Protein AF-A0A414B5A6-F1 (afdb_monomer)

Radius of gyration: 24.15 Å; Cα contacts (8 Å, |Δi|>4): 447; chains: 1; bounding box: 62×68×72 Å

Foldseek 3Di:
DDDDDDDDDDDDDDDDDDDDDDDDDDDDDDDDDDDDDDDDDDDDPPVVVVVLVVLVCVLVVQLCVLQVPWDWDQDPQQEIETENAVRDDPPDPCRLVSLLLSVLLSQLPRQCVVRGQWYWRWYDDQFKIWIKIWHPDPHSLDIAIDIDMDGPHPVSSVSNVVSCVLQPDCRHPPRPDDDLFDSSQVSLDSNQDDPPWDWDQDPQEIETEAQDPDPDLQVVLQVVLRSVVSSVVSVVRQVVPDLPSGSHQKYWYWYDHHPDPHTQWIWMWGQDPVRDIDTDDTDGDDPSSVNNNVVRHD

Organism: NCBI:txid39488

Solvent-accessible surface area (backbone atoms only — not comparable to full-atom values): 17481 Å² total; per-residue (Å²): 141,83,85,84,80,84,78,87,76,89,82,85,80,86,79,85,79,89,75,91,77,91,82,81,88,85,86,83,87,85,87,89,83,91,84,85,84,82,90,84,80,89,86,70,66,66,63,53,53,49,49,49,55,49,53,52,51,48,38,57,49,53,45,37,71,77,39,74,54,48,46,76,47,76,44,99,78,46,25,38,37,38,36,41,35,78,68,52,58,92,84,47,93,54,37,67,58,52,54,56,36,51,51,35,27,46,61,60,69,38,73,51,56,83,79,22,69,26,41,35,45,31,38,68,57,92,43,32,38,46,34,42,40,38,32,78,54,79,49,73,88,41,47,38,70,49,79,48,60,57,51,80,33,64,65,59,36,49,52,50,53,53,51,40,43,62,71,48,53,59,53,27,91,88,51,73,69,98,59,95,65,40,49,54,47,54,40,48,45,41,46,29,42,69,82,85,54,54,67,48,79,54,96,41,26,37,39,36,44,44,60,57,87,54,98,45,54,30,64,40,17,32,54,53,19,48,36,51,51,42,37,57,58,62,43,47,70,50,56,76,77,38,87,74,57,50,62,53,53,28,39,36,42,37,33,28,52,42,95,48,89,53,61,41,34,37,42,23,44,30,56,44,96,89,67,50,75,44,78,77,41,81,47,75,69,36,73,51,24,44,56,21,22,58,72,53,51,128

Nearest PDB structures (foldseek):
  5h6o-assembly1_A  TM=4.312E-01  e=4.885E-01  Vibrio cholerae
  3ecr-assembly2_B  TM=3.888E-01  e=7.797E-01  Homo sapiens
  4jci-assembly1_A  TM=3.738E-01  e=8.267E-01  Chromohalobacter israelensis DSM 3043
  3ecr-assembly1_A  TM=3.998E-01  e=1.245E+00  Homo sapiens

Secondary structure (DSSP, 8-state):
-----------------------------------------SSSHHHHHHHHHHHHHHHHHHHHHH-TT-EEEE-TTSEEEEE-GGG--TTSTTHHHHHHHHHHHHHHH--GGGT-SEEEEE---SS---EEEEEEEEETTEEEEEEE---S-HHHHHHHHHHHHHHTGGGSTT-----SS-HHHHHHHHHHS-TTS-EEEETTEEEEEEEE--SSHHHHHHHHHHHHHHHHHHHHHHHHH-TTSSS-SEEEEEEEETTSS-EEEEEEEEE-TTS-EEEEEEEE--HHHHHHHHHH--

Structure (mmCIF, N/CA/C/O backbone):
data_AF-A0A414B5A6-F1
#
_entry.id   AF-A0A414B5A6-F1
#
loop_
_atom_site.group_PDB
_atom_site.id
_atom_site.type_symbol
_atom_site.label_atom_id
_atom_site.label_alt_id
_atom_site.label_comp_id
_atom_site.label_asym_id
_atom_site.label_entity_id
_atom_site.label_seq_id
_atom_site.pdbx_PDB_ins_code
_atom_site.Cartn_x
_atom_site.Cartn_y
_atom_site.Cartn_z
_atom_site.occupancy
_atom_site.B_iso_or_equiv
_atom_site.auth_seq_id
_atom_site.auth_comp_id
_atom_site.auth_asym_id
_atom_site.auth_atom_id
_atom_site.pdbx_PDB_model_num
ATOM 1 N N . MET A 1 1 ? 38.367 -15.410 2.782 1.00 32.69 1 MET A N 1
ATOM 2 C CA . MET A 1 1 ? 38.657 -14.792 1.469 1.00 32.69 1 MET A CA 1
ATOM 3 C C . MET A 1 1 ? 37.582 -15.234 0.486 1.00 32.69 1 MET A C 1
ATOM 5 O O . MET A 1 1 ? 37.681 -16.323 -0.064 1.00 32.69 1 MET A O 1
ATOM 9 N N . LYS A 1 2 ? 36.510 -14.450 0.339 1.00 30.52 2 LYS A N 1
ATOM 10 C CA . LYS A 1 2 ? 35.467 -14.680 -0.671 1.00 30.52 2 LYS A CA 1
ATOM 11 C C . LYS A 1 2 ? 35.693 -13.659 -1.786 1.00 30.52 2 LYS A C 1
ATOM 13 O O . LYS A 1 2 ? 35.821 -12.475 -1.502 1.00 30.52 2 LYS A O 1
ATOM 18 N N . LYS A 1 3 ? 35.873 -14.152 -3.012 1.00 26.45 3 LYS A N 1
ATOM 19 C CA . LYS A 1 3 ? 36.150 -13.351 -4.208 1.00 26.45 3 LYS A CA 1
ATOM 20 C C . LYS A 1 3 ? 34.847 -12.705 -4.679 1.00 26.45 3 LYS A C 1
ATOM 22 O O . LYS A 1 3 ? 33.931 -13.422 -5.066 1.00 26.45 3 LYS A O 1
ATOM 27 N N . THR A 1 4 ? 34.788 -11.381 -4.646 1.00 30.31 4 THR A N 1
ATOM 28 C CA . THR A 1 4 ? 33.757 -10.587 -5.318 1.00 30.31 4 THR A CA 1
ATOM 29 C C . THR A 1 4 ? 34.039 -10.639 -6.817 1.00 30.31 4 THR A C 1
ATOM 31 O O . THR A 1 4 ? 35.083 -10.166 -7.265 1.00 30.31 4 THR A O 1
ATOM 34 N N . LEU A 1 5 ? 33.157 -11.274 -7.586 1.00 24.44 5 LEU A N 1
ATOM 35 C CA . LEU A 1 5 ? 33.194 -11.225 -9.044 1.00 24.44 5 LEU A CA 1
ATOM 36 C C . LEU A 1 5 ? 32.297 -10.056 -9.468 1.00 24.44 5 LEU A C 1
ATOM 38 O O . LEU A 1 5 ? 31.078 -10.179 -9.471 1.00 24.44 5 LEU A O 1
ATOM 42 N N . LEU A 1 6 ? 32.912 -8.908 -9.750 1.00 26.42 6 LEU A N 1
ATOM 43 C CA . LEU A 1 6 ? 32.248 -7.771 -10.383 1.00 26.42 6 LEU A CA 1
ATOM 44 C C . LEU A 1 6 ? 31.942 -8.172 -11.836 1.00 26.42 6 LEU A C 1
ATOM 46 O O . LEU A 1 6 ? 32.865 -8.296 -12.642 1.00 26.42 6 LEU A O 1
ATOM 50 N N . LEU A 1 7 ? 30.672 -8.405 -12.170 1.00 23.53 7 LEU A N 1
ATOM 51 C CA . LEU A 1 7 ? 30.229 -8.463 -13.562 1.00 23.53 7 LEU A CA 1
ATOM 52 C C . LEU A 1 7 ? 29.676 -7.083 -13.934 1.00 23.53 7 LEU A C 1
ATOM 54 O O . LEU A 1 7 ? 28.520 -6.769 -13.677 1.00 23.53 7 LEU A O 1
ATOM 58 N N . CYS A 1 8 ? 30.527 -6.243 -14.521 1.00 24.48 8 CYS A N 1
ATOM 59 C CA . CYS A 1 8 ? 30.083 -5.066 -15.259 1.00 24.48 8 CYS A CA 1
ATOM 60 C C . CYS A 1 8 ? 29.461 -5.545 -16.575 1.00 24.48 8 CYS A C 1
ATOM 62 O O . CYS A 1 8 ? 30.186 -6.014 -17.452 1.00 24.48 8 CYS A O 1
ATOM 64 N N . ILE A 1 9 ? 28.140 -5.436 -16.721 1.00 27.78 9 ILE A N 1
ATOM 65 C CA . ILE A 1 9 ? 27.471 -5.621 -18.011 1.00 27.78 9 ILE A CA 1
ATOM 66 C C . ILE A 1 9 ? 26.939 -4.256 -18.467 1.00 27.78 9 ILE A C 1
ATOM 68 O O . ILE A 1 9 ? 26.094 -3.690 -17.777 1.00 27.78 9 ILE A O 1
ATOM 72 N N . PRO A 1 10 ? 27.408 -3.704 -19.599 1.00 26.59 10 PRO A N 1
ATOM 73 C CA . PRO A 1 10 ? 26.819 -2.513 -20.186 1.00 26.59 10 PRO A CA 1
ATOM 74 C C . PRO A 1 10 ? 25.632 -2.945 -21.056 1.00 26.59 10 PRO A C 1
ATOM 76 O O .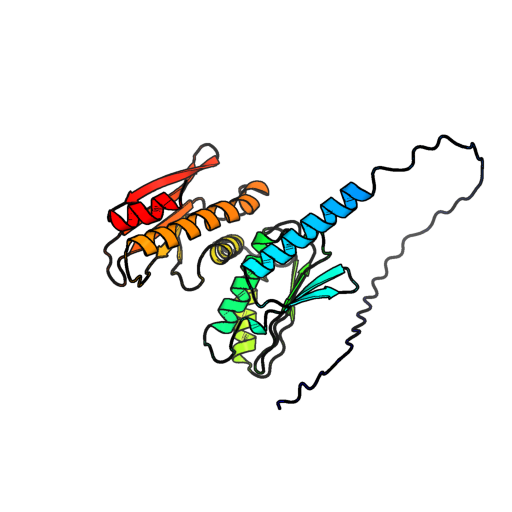 PRO A 1 10 ? 25.826 -3.603 -22.077 1.00 26.59 10 PRO A O 1
ATOM 79 N N . PHE A 1 11 ? 24.404 -2.591 -20.679 1.00 30.38 11 PHE A N 1
ATOM 80 C CA . PHE A 1 11 ? 23.244 -2.765 -21.556 1.00 30.38 11 PHE A CA 1
ATOM 81 C C . PHE A 1 11 ? 22.783 -1.415 -22.097 1.00 30.38 11 PHE A C 1
ATOM 83 O O . PHE A 1 11 ? 21.936 -0.740 -21.525 1.00 30.38 11 PHE A O 1
ATOM 90 N N . ALA A 1 12 ? 23.338 -1.056 -23.254 1.00 27.27 12 ALA A N 1
ATOM 91 C CA . ALA A 1 12 ? 22.702 -0.135 -24.179 1.00 27.27 12 ALA A CA 1
ATOM 92 C C . ALA A 1 12 ? 21.623 -0.913 -24.948 1.00 27.27 12 ALA A C 1
ATOM 94 O O . ALA A 1 12 ? 21.936 -1.693 -25.848 1.00 27.27 12 ALA A O 1
ATOM 95 N N . ILE A 1 13 ? 20.353 -0.722 -24.592 1.00 27.09 13 ILE A N 1
ATOM 96 C CA . ILE A 1 13 ? 19.223 -1.171 -25.410 1.00 27.09 13 ILE A CA 1
ATOM 97 C C . ILE A 1 13 ? 18.660 0.066 -26.112 1.00 27.09 13 ILE A C 1
ATOM 99 O O . ILE A 1 13 ? 17.866 0.819 -25.560 1.00 27.09 13 ILE A O 1
ATOM 103 N N . CYS A 1 14 ? 19.113 0.286 -27.349 1.00 24.47 14 CYS A N 1
ATOM 104 C CA . CYS A 1 14 ? 18.468 1.197 -28.289 1.00 24.47 14 CYS A CA 1
ATOM 105 C C . CYS A 1 14 ? 17.108 0.616 -28.694 1.00 24.47 14 CYS A C 1
ATOM 107 O O . CYS A 1 14 ? 17.057 -0.386 -29.407 1.00 24.47 14 CYS A O 1
ATOM 109 N N . LEU A 1 15 ? 16.014 1.269 -28.306 1.00 28.30 15 LEU A N 1
ATOM 110 C CA . LEU A 1 15 ? 14.716 1.097 -28.955 1.00 28.30 15 LEU A CA 1
ATOM 111 C C . LEU A 1 15 ? 14.416 2.358 -29.760 1.00 28.30 15 LEU A C 1
ATOM 113 O O . LEU A 1 15 ? 13.935 3.360 -29.241 1.00 28.30 15 LEU A O 1
ATOM 117 N N . ALA A 1 16 ? 14.737 2.301 -31.051 1.00 26.16 16 ALA A N 1
ATOM 118 C CA . ALA A 1 16 ? 14.231 3.248 -32.027 1.00 26.16 16 ALA A CA 1
ATOM 119 C C . ALA A 1 16 ? 12.776 2.880 -32.343 1.00 26.16 16 ALA A C 1
ATOM 121 O O . ALA A 1 16 ? 12.521 1.831 -32.934 1.00 26.16 16 ALA A O 1
ATOM 122 N N . PHE A 1 17 ? 11.833 3.752 -31.992 1.00 28.88 17 PHE A N 1
ATOM 123 C CA . PHE A 1 17 ? 10.511 3.747 -32.607 1.00 28.88 17 PHE A CA 1
ATOM 124 C C . PHE A 1 17 ? 10.438 4.869 -33.638 1.00 28.88 17 PHE A C 1
ATOM 126 O O . PHE A 1 17 ? 10.403 6.056 -33.325 1.00 28.88 17 PHE A O 1
ATOM 133 N N . THR A 1 18 ? 10.437 4.456 -34.901 1.00 29.44 18 THR A N 1
ATOM 134 C CA . THR A 1 18 ? 10.008 5.255 -36.043 1.00 29.44 18 THR A CA 1
ATOM 135 C C . THR A 1 18 ? 8.514 5.548 -35.919 1.00 29.44 18 THR A C 1
ATOM 137 O O . THR A 1 18 ? 7.699 4.630 -35.994 1.00 29.44 18 THR A O 1
ATOM 140 N N . GLY A 1 19 ? 8.159 6.822 -35.787 1.00 25.36 19 GLY A N 1
ATOM 141 C CA . GLY A 1 19 ? 6.808 7.332 -35.999 1.00 25.36 19 GLY A CA 1
ATOM 142 C C . GLY A 1 19 ? 6.868 8.507 -36.965 1.00 25.36 19 GLY A C 1
ATOM 143 O O . GLY A 1 19 ? 7.187 9.624 -36.571 1.00 25.36 19 GLY A O 1
ATOM 144 N N . CYS A 1 20 ? 6.616 8.248 -38.248 1.00 23.97 20 CYS A N 1
ATOM 145 C CA . CYS A 1 20 ? 6.447 9.289 -39.254 1.00 23.97 20 CYS A CA 1
ATOM 146 C C . CYS A 1 20 ? 5.143 10.059 -39.013 1.00 23.97 20 CYS A C 1
ATOM 148 O O . CYS A 1 20 ? 4.074 9.460 -38.952 1.00 23.97 20 CYS A O 1
ATOM 150 N N . SER A 1 21 ? 5.226 11.387 -39.010 1.00 25.67 21 SER A N 1
ATOM 151 C CA . SER A 1 21 ? 4.118 12.273 -39.369 1.00 25.67 21 SER A CA 1
ATOM 152 C C . SER A 1 21 ? 4.697 13.507 -40.058 1.00 25.67 21 SER A C 1
ATOM 154 O O . SER A 1 21 ? 5.360 14.331 -39.433 1.00 25.67 21 SER A O 1
ATOM 156 N N . ASN A 1 22 ? 4.468 13.606 -41.368 1.00 28.12 22 ASN A N 1
ATOM 157 C CA . ASN A 1 22 ? 4.682 14.822 -42.146 1.00 28.12 22 ASN A CA 1
ATOM 158 C C . ASN A 1 22 ? 3.603 15.853 -41.789 1.00 28.12 22 ASN A C 1
ATOM 160 O O . ASN A 1 22 ? 2.424 15.523 -41.859 1.00 28.12 22 ASN A O 1
ATOM 164 N N . SER A 1 23 ? 3.995 17.107 -41.550 1.00 27.38 23 SER A N 1
ATOM 165 C CA . SER A 1 23 ? 3.285 18.273 -42.099 1.00 27.38 23 SER A CA 1
ATOM 166 C C . SER A 1 23 ? 4.173 19.525 -42.060 1.00 27.38 23 SER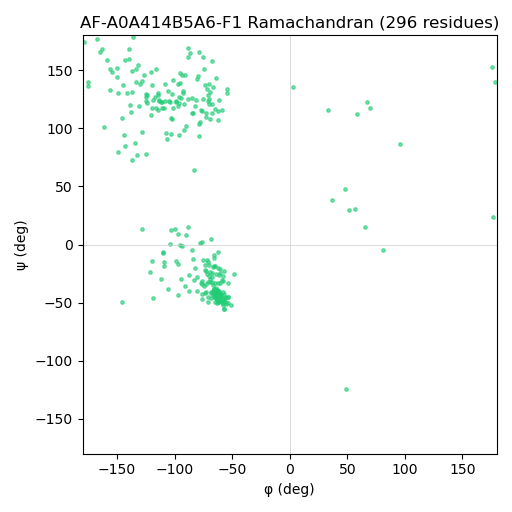 A C 1
ATOM 168 O O . SER A 1 23 ? 4.391 20.129 -41.019 1.00 27.38 23 SER A O 1
ATOM 170 N N . GLU A 1 24 ? 4.719 19.827 -43.236 1.00 27.47 24 GLU A N 1
ATOM 171 C CA . GLU A 1 24 ? 5.004 21.125 -43.872 1.00 27.47 24 GLU A CA 1
ATOM 172 C C . GLU A 1 24 ? 5.410 22.382 -43.062 1.00 27.47 24 GLU A C 1
ATOM 174 O O . GLU A 1 24 ? 4.639 23.006 -42.343 1.00 27.47 24 GLU A O 1
ATOM 179 N N . LYS A 1 25 ? 6.659 22.784 -43.352 1.00 26.05 25 LYS A N 1
ATOM 180 C CA . LYS A 1 25 ? 7.248 24.125 -43.559 1.00 26.05 25 LYS A CA 1
ATOM 181 C C . LYS A 1 25 ? 6.367 25.377 -43.375 1.00 26.05 25 LYS A C 1
ATOM 183 O O . LYS A 1 25 ? 5.394 25.569 -44.092 1.00 26.05 25 LYS A O 1
ATOM 188 N N . ASN A 1 26 ? 6.947 26.368 -42.688 1.00 26.05 26 ASN A N 1
ATOM 189 C CA . ASN A 1 26 ? 7.358 27.619 -43.344 1.00 26.05 26 ASN A CA 1
ATOM 190 C C . ASN A 1 26 ? 8.586 28.246 -42.657 1.00 26.05 26 ASN A C 1
ATOM 192 O O . ASN A 1 26 ? 8.642 28.371 -41.438 1.00 26.05 26 ASN A O 1
ATOM 196 N N . GLN A 1 27 ? 9.582 28.597 -43.474 1.00 28.88 27 GLN A N 1
ATOM 197 C CA . GLN A 1 27 ? 10.735 29.436 -43.137 1.00 28.88 27 GLN A CA 1
ATOM 198 C C . GLN A 1 27 ? 10.388 30.892 -43.454 1.00 28.88 27 GLN A C 1
ATOM 200 O O . GLN A 1 27 ? 9.800 31.130 -44.502 1.00 28.88 27 GLN A O 1
ATOM 205 N N . GLU A 1 28 ? 10.896 31.838 -42.662 1.00 26.70 28 GLU A N 1
ATOM 206 C CA . GLU A 1 28 ? 11.550 33.031 -43.215 1.00 26.70 28 GLU A CA 1
ATOM 207 C C . GLU A 1 28 ? 12.551 33.657 -42.218 1.00 26.70 28 GLU A C 1
ATOM 209 O O . GLU A 1 28 ? 12.293 33.806 -41.026 1.00 26.70 28 GLU A O 1
ATOM 214 N N . GLN A 1 29 ? 13.736 33.954 -42.758 1.00 24.70 29 GLN A N 1
ATOM 215 C CA . GLN A 1 29 ? 14.860 34.757 -42.243 1.00 24.70 29 GLN A CA 1
ATOM 216 C C . GLN A 1 29 ? 14.423 36.248 -42.153 1.00 24.70 29 GLN A C 1
ATOM 218 O O . GLN A 1 29 ? 13.526 36.646 -42.882 1.00 24.70 29 GLN A O 1
ATOM 223 N N . THR A 1 30 ? 14.977 37.196 -41.376 1.00 26.33 30 THR A N 1
ATOM 224 C CA . THR A 1 30 ? 16.376 37.679 -41.330 1.00 26.33 30 THR A CA 1
ATOM 225 C C . THR A 1 30 ? 16.532 38.834 -40.287 1.00 26.33 30 THR A C 1
ATOM 227 O O . THR A 1 30 ? 15.697 39.726 -40.243 1.00 26.33 30 THR A O 1
ATOM 230 N N . THR A 1 31 ? 17.651 38.830 -39.539 1.00 24.64 31 THR A N 1
ATOM 231 C CA . THR A 1 31 ? 18.616 39.934 -39.219 1.00 24.64 31 THR A CA 1
ATOM 232 C C . THR A 1 31 ? 18.317 41.162 -38.304 1.00 24.64 31 THR A C 1
ATOM 234 O O . THR A 1 31 ? 17.623 42.092 -38.688 1.00 24.64 31 THR A O 1
ATOM 237 N N . SER A 1 32 ? 19.107 41.221 -37.204 1.00 25.70 32 SER A N 1
ATOM 238 C CA . SER A 1 32 ? 19.877 42.338 -36.571 1.00 25.70 32 SER A CA 1
ATOM 239 C C . SER A 1 32 ? 19.197 43.547 -35.904 1.00 25.70 32 SER A C 1
ATOM 241 O O . SER A 1 32 ? 18.644 44.408 -36.580 1.00 25.70 32 SER A O 1
ATOM 243 N N . SER A 1 33 ? 19.502 43.771 -34.612 1.00 27.86 33 SER A N 1
ATOM 244 C CA . SER A 1 33 ? 20.507 44.769 -34.157 1.00 27.86 33 SER A CA 1
ATOM 245 C C . SER A 1 33 ? 20.725 44.730 -32.636 1.00 27.86 33 SER A C 1
ATOM 247 O O . SER A 1 33 ? 19.780 44.576 -31.869 1.00 27.86 33 SER A O 1
ATOM 249 N N . GLN A 1 34 ? 21.990 44.868 -32.223 1.00 31.45 34 GLN A N 1
ATOM 250 C CA . GLN A 1 34 ? 22.450 45.022 -30.838 1.00 31.45 34 GLN A CA 1
ATOM 251 C C . GLN A 1 34 ? 21.938 46.322 -30.199 1.00 31.45 34 GLN A C 1
ATOM 253 O O . GLN A 1 34 ? 22.000 47.369 -30.839 1.00 31.45 34 GLN A O 1
ATOM 258 N N . VAL A 1 35 ? 21.608 46.272 -28.904 1.00 26.11 35 VAL A N 1
ATOM 259 C CA . VAL A 1 35 ? 21.975 47.324 -27.939 1.00 26.11 35 VAL A CA 1
ATOM 260 C C . VAL A 1 35 ? 22.445 46.649 -26.651 1.00 26.11 35 VAL A C 1
ATOM 262 O O . VAL A 1 35 ? 21.832 45.707 -26.156 1.00 26.11 35 VAL A O 1
ATOM 265 N N . GLU A 1 36 ? 23.590 47.122 -26.183 1.00 27.45 36 GLU A N 1
ATOM 266 C CA . GLU A 1 36 ? 24.388 46.630 -25.071 1.00 27.45 36 GLU A CA 1
ATOM 267 C C . GLU A 1 36 ? 23.840 47.075 -23.701 1.00 27.45 36 GLU A C 1
ATOM 269 O O . GLU A 1 36 ? 23.345 48.189 -23.537 1.00 27.45 36 GLU A O 1
ATOM 274 N N . THR A 1 37 ? 24.001 46.156 -22.743 1.00 29.86 37 THR A N 1
ATOM 275 C CA . THR A 1 37 ? 24.235 46.319 -21.296 1.00 29.86 37 THR A CA 1
ATOM 276 C C . THR A 1 37 ? 23.246 47.091 -20.410 1.00 29.86 37 THR A C 1
ATOM 278 O O . THR A 1 37 ? 23.260 48.310 -20.263 1.00 29.86 37 THR A O 1
ATOM 281 N N . THR A 1 38 ? 22.592 46.325 -19.534 1.00 26.48 38 THR A N 1
ATOM 282 C CA . THR A 1 38 ? 22.785 46.536 -18.091 1.00 26.48 38 THR A CA 1
ATOM 283 C C . THR A 1 38 ? 22.889 45.175 -17.407 1.00 26.48 38 THR A C 1
ATOM 285 O O . THR A 1 38 ? 21.961 44.375 -17.428 1.00 26.48 38 THR A O 1
ATOM 288 N N . THR A 1 39 ? 24.071 44.894 -16.870 1.00 41.97 39 THR A N 1
ATOM 289 C CA . THR A 1 39 ? 24.398 43.728 -16.048 1.00 41.97 39 THR A CA 1
ATOM 290 C C . THR A 1 39 ? 23.521 43.682 -14.801 1.00 41.97 39 THR A C 1
ATOM 292 O O . THR A 1 39 ? 23.658 44.540 -13.932 1.00 41.97 39 THR A O 1
ATOM 295 N N . VAL A 1 40 ? 22.687 42.649 -14.698 1.00 30.81 40 VAL A N 1
ATOM 296 C CA . VAL A 1 40 ? 22.221 42.081 -13.427 1.00 30.81 40 VAL A CA 1
ATOM 297 C C . VAL A 1 40 ? 22.281 40.566 -13.596 1.00 30.81 40 VAL A C 1
ATOM 299 O O . VAL A 1 40 ? 21.273 39.904 -13.808 1.00 30.81 40 VAL A O 1
ATOM 302 N N . ASP A 1 41 ? 23.501 40.039 -13.596 1.00 37.59 41 ASP A N 1
ATOM 303 C CA . ASP A 1 41 ? 23.730 38.621 -13.356 1.00 37.59 41 ASP A CA 1
ATOM 304 C C . ASP A 1 41 ? 24.049 38.430 -11.879 1.00 37.59 41 ASP A C 1
ATOM 306 O O . ASP A 1 41 ? 24.750 39.246 -11.274 1.00 37.59 41 ASP A O 1
ATOM 310 N N . THR A 1 42 ? 23.636 37.267 -11.378 1.00 42.88 42 THR A N 1
ATOM 311 C CA . THR A 1 42 ? 23.942 36.663 -10.070 1.00 42.88 42 THR A CA 1
ATOM 312 C C . THR A 1 42 ? 22.898 36.917 -8.980 1.00 42.88 42 THR A C 1
ATOM 314 O O . THR A 1 42 ? 23.040 37.848 -8.201 1.00 42.88 42 THR A O 1
ATOM 317 N N . GLU A 1 43 ? 21.868 36.054 -8.930 1.00 34.00 43 GLU A N 1
ATOM 318 C CA . GLU A 1 43 ? 21.381 35.379 -7.694 1.00 34.00 43 GLU A CA 1
ATOM 319 C C . GLU A 1 43 ? 20.126 34.483 -7.889 1.00 34.00 43 GLU A C 1
ATOM 321 O O . GLU A 1 43 ? 19.403 34.209 -6.938 1.00 34.00 43 GLU A O 1
ATOM 326 N N . VAL A 1 44 ? 19.836 33.974 -9.098 1.00 37.59 44 VAL A N 1
ATOM 327 C CA . VAL A 1 44 ? 18.639 33.118 -9.319 1.00 37.59 44 VAL A CA 1
ATOM 328 C C . VAL A 1 44 ? 18.964 31.634 -9.578 1.00 37.59 44 VAL A C 1
ATOM 330 O O . VAL A 1 44 ? 18.094 30.786 -9.418 1.00 37.59 44 VAL A O 1
ATOM 333 N N . SER A 1 45 ? 20.212 31.265 -9.896 1.00 41.28 45 SER A N 1
ATOM 334 C CA . SER A 1 45 ? 20.545 29.864 -10.234 1.00 41.28 45 SER A CA 1
ATOM 335 C C . SER A 1 45 ? 20.804 28.942 -9.038 1.00 41.28 45 SER A C 1
ATOM 337 O O . SER A 1 45 ? 20.493 27.760 -9.122 1.00 41.28 45 SER A O 1
ATOM 339 N N . THR A 1 46 ? 21.325 29.441 -7.915 1.00 36.25 46 THR A N 1
ATOM 340 C CA . THR A 1 46 ? 21.695 28.585 -6.771 1.00 36.25 46 THR A CA 1
ATOM 341 C C . THR A 1 46 ? 20.500 28.106 -5.954 1.00 36.25 46 THR A C 1
ATOM 343 O O . THR A 1 46 ? 20.545 27.005 -5.417 1.00 36.25 46 THR A O 1
ATOM 346 N N . SER A 1 47 ? 19.428 28.897 -5.872 1.00 45.78 47 SER A N 1
ATOM 347 C CA . SER A 1 47 ? 18.216 28.554 -5.116 1.00 45.78 47 SER A CA 1
ATOM 348 C C . SER A 1 47 ? 17.340 27.524 -5.833 1.00 45.78 47 SER A C 1
ATOM 350 O O . SER A 1 47 ? 16.737 26.675 -5.181 1.00 45.78 47 SER A O 1
ATOM 352 N N . ALA A 1 48 ? 17.299 27.561 -7.168 1.00 44.91 48 ALA A N 1
ATOM 353 C CA . ALA A 1 48 ? 16.588 26.576 -7.978 1.00 44.91 48 ALA A CA 1
ATOM 354 C C . ALA A 1 48 ? 17.326 25.226 -8.021 1.00 44.91 48 ALA A C 1
ATOM 356 O O . ALA A 1 48 ? 16.693 24.188 -7.853 1.00 44.91 48 ALA A O 1
ATOM 357 N N . GLU A 1 49 ? 18.658 25.229 -8.163 1.00 47.25 49 GLU A N 1
ATOM 358 C CA . GLU A 1 49 ? 19.465 24.001 -8.080 1.00 47.25 49 GLU A CA 1
ATOM 359 C C . GLU A 1 49 ? 19.430 23.379 -6.680 1.00 47.25 49 GLU A C 1
ATOM 361 O O . GLU A 1 49 ? 19.338 22.158 -6.566 1.00 47.25 49 GLU A O 1
ATOM 366 N N . SER A 1 5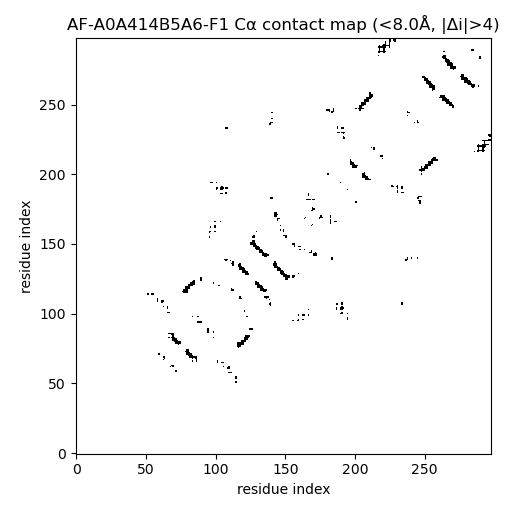0 ? 19.446 24.185 -5.609 1.00 52.19 50 SER A N 1
ATOM 367 C CA . SER A 1 50 ? 19.303 23.660 -4.246 1.00 52.19 50 SER A CA 1
ATOM 368 C C . SER A 1 50 ? 17.901 23.114 -3.979 1.00 52.19 50 SER A C 1
ATOM 370 O O . SER A 1 50 ? 17.776 22.047 -3.392 1.00 52.19 50 SER A O 1
ATOM 372 N N . ALA A 1 51 ? 16.850 23.800 -4.447 1.00 55.53 51 ALA A N 1
ATOM 373 C CA . ALA A 1 51 ? 15.472 23.339 -4.284 1.00 55.53 51 ALA A CA 1
ATOM 374 C C . ALA A 1 51 ? 15.212 22.040 -5.058 1.00 55.53 51 ALA A C 1
ATOM 376 O O . ALA A 1 51 ? 14.603 21.120 -4.519 1.00 55.53 51 ALA A O 1
ATOM 377 N N . GLN A 1 52 ? 15.732 21.929 -6.285 1.00 55.88 52 GLN A N 1
ATOM 378 C CA . GLN A 1 52 ? 15.660 20.693 -7.058 1.00 55.88 52 GLN A CA 1
ATOM 379 C C . GLN A 1 52 ? 16.450 19.572 -6.368 1.00 55.88 52 GLN A C 1
ATOM 381 O O . GLN A 1 52 ? 15.913 18.491 -6.165 1.00 55.88 52 GLN A O 1
ATOM 386 N N . ALA A 1 53 ? 17.675 19.836 -5.899 1.00 57.53 53 ALA A N 1
ATOM 387 C CA . ALA A 1 53 ? 18.474 18.859 -5.152 1.00 57.53 53 ALA A CA 1
ATOM 388 C C . ALA A 1 53 ? 17.823 18.399 -3.825 1.00 57.53 53 ALA A C 1
ATOM 390 O O . ALA A 1 53 ? 18.097 17.292 -3.352 1.00 57.53 53 ALA A O 1
ATOM 391 N N . ASP A 1 54 ? 16.965 19.222 -3.219 1.00 59.75 54 ASP A N 1
ATOM 392 C CA . ASP A 1 54 ? 16.202 18.871 -2.019 1.00 59.75 54 ASP A CA 1
ATOM 393 C C . ASP A 1 54 ? 14.960 18.020 -2.347 1.00 59.75 54 ASP A C 1
ATOM 395 O O . ASP A 1 54 ? 14.701 17.032 -1.653 1.00 59.75 54 ASP A O 1
ATOM 399 N N . VAL A 1 55 ? 14.244 18.322 -3.439 1.00 59.28 55 VAL A N 1
ATOM 400 C CA . VAL A 1 55 ? 13.162 17.467 -3.979 1.00 59.28 55 VAL A CA 1
ATOM 401 C C . VAL A 1 55 ? 13.711 16.092 -4.364 1.00 59.28 55 VAL A C 1
ATOM 403 O O . VAL A 1 55 ? 13.146 15.054 -4.019 1.00 59.28 55 VAL A O 1
ATOM 406 N N . ASP A 1 56 ? 14.879 16.081 -4.998 1.00 57.56 56 ASP A N 1
ATOM 407 C CA . ASP A 1 56 ? 15.622 14.897 -5.396 1.00 57.56 56 ASP A CA 1
ATOM 408 C C . ASP A 1 56 ? 15.914 13.949 -4.228 1.00 57.56 56 ASP A C 1
ATOM 410 O O . ASP A 1 56 ? 15.596 12.758 -4.299 1.00 57.56 56 ASP A O 1
ATOM 414 N N . LYS A 1 57 ? 16.480 14.486 -3.141 1.00 61.75 57 LYS A N 1
ATOM 415 C CA . LYS A 1 57 ? 16.722 13.725 -1.911 1.00 61.75 57 LYS A CA 1
ATOM 416 C C . LYS A 1 57 ? 15.422 13.275 -1.262 1.00 61.75 57 LYS A C 1
ATOM 418 O O . LYS A 1 57 ? 15.400 12.202 -0.671 1.00 61.75 57 LYS A O 1
ATOM 423 N N . SER A 1 58 ? 14.352 14.063 -1.367 1.00 77.44 58 SER A N 1
ATOM 424 C CA . SER A 1 58 ? 13.055 13.713 -0.790 1.00 77.44 58 SER A CA 1
ATOM 425 C C . SER A 1 58 ? 12.440 12.485 -1.467 1.00 77.44 58 SER A C 1
ATOM 427 O O . SER A 1 58 ? 12.018 11.568 -0.766 1.00 77.44 58 SER A O 1
ATOM 429 N N . ILE A 1 59 ? 12.459 12.397 -2.801 1.00 84.50 59 ILE A N 1
ATOM 430 C CA . ILE A 1 59 ? 11.890 11.250 -3.533 1.00 84.50 59 ILE A CA 1
ATOM 431 C C . ILE A 1 59 ? 12.662 9.960 -3.222 1.00 84.50 59 ILE A C 1
ATOM 433 O O . ILE A 1 59 ? 12.062 8.941 -2.876 1.00 84.50 59 ILE A O 1
ATOM 437 N N . GLU A 1 60 ? 13.992 9.997 -3.311 1.00 86.06 60 GLU A N 1
ATOM 438 C CA . GLU A 1 60 ? 14.848 8.832 -3.049 1.00 86.06 60 GLU A CA 1
ATOM 439 C C . GLU A 1 60 ? 14.787 8.395 -1.576 1.00 86.06 60 GLU A C 1
ATOM 441 O O . GLU A 1 60 ? 14.725 7.195 -1.287 1.00 86.06 60 GLU A O 1
ATOM 446 N N . ALA A 1 61 ? 14.721 9.348 -0.636 1.00 85.25 61 ALA A N 1
ATOM 447 C CA . ALA A 1 61 ? 14.529 9.058 0.783 1.00 85.25 61 ALA A CA 1
ATOM 448 C C . ALA A 1 61 ? 13.156 8.435 1.063 1.00 85.25 61 ALA A C 1
ATOM 450 O O . ALA A 1 61 ? 13.081 7.486 1.840 1.00 85.25 61 ALA A O 1
ATOM 451 N N . ASN A 1 62 ? 12.089 8.903 0.405 1.00 85.38 62 ASN A N 1
ATOM 452 C CA . ASN A 1 62 ? 10.751 8.323 0.545 1.00 85.38 62 ASN A CA 1
ATOM 453 C C . ASN A 1 62 ? 10.716 6.874 0.046 1.00 85.38 62 ASN A C 1
ATOM 455 O O . ASN A 1 62 ? 10.170 6.002 0.719 1.00 85.38 62 ASN A O 1
ATOM 459 N N . ILE A 1 63 ? 11.348 6.593 -1.099 1.00 89.31 63 ILE A N 1
ATOM 460 C CA . ILE A 1 63 ? 11.464 5.221 -1.615 1.00 89.31 63 ILE A CA 1
ATOM 461 C C . ILE A 1 63 ? 12.260 4.356 -0.635 1.00 89.31 63 ILE A C 1
ATOM 463 O O . ILE A 1 63 ? 11.810 3.275 -0.274 1.00 89.31 63 ILE A O 1
ATOM 467 N N . THR A 1 64 ? 13.393 4.846 -0.131 1.00 89.25 64 THR A N 1
ATOM 468 C CA . THR A 1 64 ? 14.229 4.094 0.820 1.00 89.25 64 THR A CA 1
ATOM 469 C C . THR A 1 64 ? 13.538 3.898 2.178 1.00 89.25 64 THR A C 1
ATOM 471 O O . THR A 1 64 ? 13.773 2.907 2.860 1.00 89.25 64 THR A O 1
ATOM 474 N N . ALA A 1 65 ? 12.634 4.794 2.583 1.00 85.81 65 ALA A N 1
ATOM 475 C CA . ALA A 1 65 ? 11.804 4.601 3.773 1.00 85.81 65 ALA A CA 1
ATOM 476 C C . ALA A 1 65 ? 10.772 3.473 3.589 1.00 85.81 65 ALA A C 1
ATOM 478 O O . ALA A 1 65 ? 10.440 2.774 4.546 1.00 85.81 65 ALA A O 1
ATOM 479 N N . ILE A 1 66 ? 10.281 3.279 2.361 1.00 86.62 66 ILE A N 1
ATOM 480 C CA . ILE A 1 66 ? 9.364 2.191 1.994 1.00 86.62 66 ILE A CA 1
ATOM 481 C C . ILE A 1 66 ? 10.124 0.866 1.869 1.00 86.62 66 ILE A C 1
ATOM 483 O O . ILE A 1 66 ? 9.683 -0.142 2.423 1.00 86.62 66 ILE A O 1
ATOM 487 N N . VAL A 1 67 ? 11.263 0.890 1.172 1.00 90.75 67 VAL A N 1
ATOM 488 C CA . VAL A 1 67 ? 12.105 -0.264 0.827 1.00 90.75 67 VAL A CA 1
ATOM 489 C C . VAL A 1 67 ? 13.584 0.054 1.098 1.00 90.75 67 VAL A C 1
ATOM 491 O O . VAL A 1 67 ? 14.303 0.505 0.205 1.00 90.75 67 VAL A O 1
ATOM 494 N N . PRO A 1 68 ? 14.072 -0.183 2.332 1.00 90.19 68 PRO A N 1
ATOM 495 C CA . PRO A 1 68 ? 15.414 0.233 2.762 1.00 90.19 68 PRO A CA 1
ATOM 496 C C . PRO A 1 68 ? 16.577 -0.364 1.973 1.00 90.19 68 PRO A C 1
ATOM 498 O O . PRO A 1 68 ? 17.654 0.226 1.943 1.00 90.19 68 PRO A O 1
ATOM 501 N N . ASN A 1 69 ? 16.370 -1.522 1.342 1.00 92.88 69 ASN A N 1
ATOM 502 C CA . ASN A 1 69 ? 17.395 -2.209 0.558 1.00 92.88 69 ASN A CA 1
ATOM 503 C C . ASN A 1 69 ? 17.291 -1.920 -0.947 1.00 92.88 69 ASN A C 1
ATOM 505 O O . ASN A 1 69 ? 17.956 -2.588 -1.737 1.00 92.88 69 ASN A O 1
ATOM 509 N N . ALA A 1 70 ? 16.447 -0.971 -1.364 1.00 93.81 70 ALA A N 1
ATOM 510 C CA . ALA A 1 70 ? 16.306 -0.649 -2.774 1.00 93.81 70 ALA A CA 1
ATOM 511 C C . ALA A 1 70 ? 17.586 -0.017 -3.337 1.00 93.81 70 ALA A C 1
ATOM 513 O O . ALA A 1 70 ? 18.167 0.896 -2.746 1.00 93.81 70 ALA A O 1
ATOM 514 N N . VAL A 1 71 ? 17.998 -0.470 -4.520 1.00 95.31 71 VAL A N 1
ATOM 515 C CA . VAL A 1 71 ? 19.099 0.140 -5.269 1.00 95.31 71 VAL A CA 1
ATOM 516 C C . VAL A 1 71 ? 18.514 1.106 -6.292 1.00 95.31 71 VAL A C 1
ATOM 518 O O . VAL A 1 71 ? 17.712 0.721 -7.144 1.00 95.31 71 VAL A O 1
ATOM 521 N N . LEU A 1 72 ? 18.915 2.374 -6.195 1.00 93.69 72 LEU A N 1
ATOM 522 C CA . LEU A 1 72 ? 18.407 3.468 -7.019 1.00 93.69 72 LEU A CA 1
ATOM 523 C C . LEU A 1 72 ? 19.446 3.871 -8.069 1.00 93.69 72 LEU A C 1
ATOM 525 O O . LEU A 1 72 ? 20.618 4.071 -7.744 1.00 93.69 72 LEU A O 1
ATOM 529 N N . ALA A 1 73 ? 19.023 4.011 -9.324 1.00 93.38 73 ALA A N 1
ATOM 530 C CA . ALA A 1 73 ? 19.881 4.476 -10.411 1.00 93.38 73 ALA A CA 1
ATOM 531 C C . ALA A 1 73 ? 19.095 5.331 -11.407 1.00 93.38 73 ALA A C 1
ATOM 533 O O . ALA A 1 73 ? 17.986 4.973 -11.790 1.00 93.38 73 ALA A O 1
ATOM 534 N N . VAL A 1 74 ? 19.671 6.443 -11.861 1.00 91.44 74 VAL A N 1
ATOM 535 C CA . VAL A 1 74 ? 19.064 7.284 -12.901 1.00 91.44 74 VAL A CA 1
ATOM 536 C C . VAL A 1 74 ? 19.627 6.880 -14.258 1.00 91.44 74 VAL A C 1
ATOM 538 O O . VAL A 1 74 ? 20.842 6.836 -14.441 1.00 91.44 74 VAL A O 1
ATOM 541 N N . ASN A 1 75 ? 18.738 6.572 -15.198 1.00 86.69 75 ASN A N 1
ATOM 542 C CA . ASN A 1 75 ? 19.088 6.176 -16.559 1.00 86.69 75 ASN A CA 1
ATOM 543 C C . ASN A 1 75 ? 19.254 7.396 -17.481 1.00 86.69 75 ASN A C 1
ATOM 545 O O . ASN A 1 75 ? 18.751 8.482 -17.193 1.00 86.69 75 ASN A O 1
ATOM 549 N N . ASP A 1 76 ? 19.874 7.194 -18.647 1.00 84.81 76 ASP A N 1
ATOM 550 C CA . ASP A 1 76 ? 20.166 8.248 -19.639 1.00 84.81 76 ASP A CA 1
ATOM 551 C C . ASP A 1 76 ? 18.926 9.021 -20.130 1.00 84.81 76 ASP A C 1
ATOM 553 O O . ASP A 1 76 ? 19.032 10.155 -20.591 1.00 84.81 76 ASP A O 1
ATOM 557 N N . ASN A 1 77 ? 17.735 8.428 -20.027 1.00 84.00 77 ASN A N 1
ATOM 558 C CA . ASN A 1 77 ? 16.458 9.063 -20.366 1.00 84.00 77 ASN A CA 1
ATOM 559 C C . ASN A 1 77 ? 15.827 9.841 -19.194 1.00 84.00 77 ASN A C 1
ATOM 561 O O . ASN A 1 77 ? 14.636 10.146 -19.241 1.00 84.00 77 ASN A O 1
ATOM 565 N N . ASN A 1 78 ? 16.595 10.125 -18.138 1.00 87.38 78 ASN A N 1
ATOM 566 C CA . ASN A 1 78 ? 16.125 10.743 -16.899 1.00 87.38 78 ASN A CA 1
ATOM 567 C C . ASN A 1 78 ? 14.988 9.953 -16.211 1.00 87.38 78 ASN A C 1
ATOM 569 O O . ASN A 1 78 ? 14.109 10.525 -15.566 1.00 87.38 78 ASN A O 1
ATOM 573 N N . SER A 1 79 ? 14.973 8.625 -16.370 1.00 89.75 79 SER A N 1
ATOM 574 C CA . SER A 1 79 ? 14.072 7.729 -15.639 1.00 89.75 79 SER A CA 1
ATOM 575 C C . SER A 1 79 ? 14.781 7.127 -14.431 1.00 89.75 79 SER A C 1
ATOM 577 O O . SER A 1 79 ? 15.933 6.702 -14.536 1.00 89.75 79 SER A O 1
ATOM 579 N N . LEU A 1 80 ? 14.081 7.047 -13.298 1.00 93.56 80 LEU A N 1
ATOM 580 C CA . LEU A 1 80 ? 14.578 6.370 -12.105 1.00 93.56 80 LEU A CA 1
ATOM 581 C C . LEU A 1 80 ? 14.353 4.859 -12.214 1.00 93.56 80 LEU A C 1
ATOM 583 O O . LEU A 1 80 ? 13.228 4.395 -12.371 1.00 93.56 80 LEU A O 1
ATOM 587 N N . SER A 1 81 ? 15.418 4.085 -12.075 1.00 94.88 81 SER A N 1
ATOM 588 C CA . SER A 1 81 ? 15.377 2.647 -11.842 1.00 94.88 81 SER A CA 1
ATOM 589 C C . SER A 1 81 ? 15.423 2.369 -10.344 1.00 94.88 81 SER A C 1
ATOM 591 O O . SER A 1 81 ? 16.303 2.874 -9.647 1.00 94.88 81 SER A O 1
ATOM 593 N N . VAL A 1 82 ? 14.502 1.536 -9.870 1.00 95.88 82 VAL A N 1
ATOM 594 C CA . VAL A 1 82 ? 14.433 1.025 -8.500 1.00 95.88 82 VAL A CA 1
ATOM 595 C C . VAL A 1 82 ? 14.513 -0.493 -8.564 1.00 95.88 82 VAL A C 1
ATOM 597 O O . VAL A 1 82 ? 13.608 -1.163 -9.070 1.00 95.88 82 VAL A O 1
ATOM 600 N N . ASP A 1 83 ? 15.616 -1.040 -8.076 1.00 96.56 83 ASP A N 1
ATOM 601 C CA . ASP A 1 83 ? 15.814 -2.479 -7.945 1.00 96.56 83 ASP A CA 1
ATOM 602 C C . ASP A 1 83 ? 15.492 -2.912 -6.511 1.00 96.56 83 ASP A C 1
ATOM 604 O O . ASP A 1 83 ? 16.100 -2.440 -5.551 1.00 96.56 83 ASP A O 1
ATOM 608 N N . LEU A 1 84 ? 14.504 -3.798 -6.381 1.00 96.19 84 LEU A N 1
ATOM 609 C CA . LEU A 1 84 ? 13.989 -4.342 -5.126 1.00 96.19 84 LEU A CA 1
ATOM 610 C C . LEU A 1 84 ? 14.491 -5.771 -4.859 1.00 96.19 84 LEU A C 1
ATOM 612 O O . LEU A 1 84 ? 13.959 -6.463 -3.994 1.00 96.19 84 LEU A O 1
ATOM 616 N N . THR A 1 85 ? 15.485 -6.253 -5.605 1.00 94.44 85 THR A N 1
ATOM 617 C CA . THR A 1 85 ? 15.990 -7.632 -5.502 1.00 94.44 85 THR A CA 1
ATOM 618 C C . THR A 1 85 ? 16.448 -7.981 -4.088 1.00 94.44 85 THR A C 1
ATOM 620 O O . THR A 1 85 ? 16.036 -9.005 -3.545 1.00 94.44 85 THR A O 1
ATOM 623 N N . ASP A 1 86 ? 17.212 -7.094 -3.450 1.00 93.00 86 ASP A N 1
ATOM 624 C CA . ASP A 1 86 ? 17.754 -7.308 -2.102 1.00 93.00 86 ASP A CA 1
ATOM 625 C C . ASP A 1 86 ? 16.707 -7.120 -0.981 1.00 93.00 86 ASP A C 1
ATOM 627 O O . ASP A 1 86 ? 17.019 -7.243 0.209 1.00 93.00 86 ASP A O 1
ATOM 631 N N . GLN A 1 87 ? 15.450 -6.838 -1.340 1.00 91.69 87 GLN A N 1
ATOM 632 C CA . GLN A 1 87 ? 14.344 -6.712 -0.393 1.00 91.69 87 GLN A CA 1
ATOM 633 C C . GLN A 1 87 ? 13.659 -8.055 -0.094 1.00 91.69 87 GLN A C 1
ATOM 635 O O . GLN A 1 87 ? 13.088 -8.205 0.989 1.00 91.69 87 GLN A O 1
ATOM 640 N N . TYR A 1 88 ? 13.698 -9.034 -1.011 1.00 91.44 88 TYR A N 1
ATOM 641 C CA . TYR A 1 88 ? 12.907 -10.265 -0.877 1.00 91.44 88 TYR A CA 1
ATOM 642 C C . TYR A 1 88 ? 13.697 -11.545 -1.151 1.00 91.44 88 TYR A C 1
ATOM 644 O O . TYR A 1 88 ? 14.435 -11.655 -2.128 1.00 91.44 88 TYR A O 1
ATOM 652 N N . ASP A 1 89 ? 13.433 -12.570 -0.341 1.00 87.75 89 ASP A N 1
ATOM 653 C CA . ASP A 1 89 ? 13.926 -13.929 -0.557 1.00 87.75 89 ASP A CA 1
ATOM 654 C C . ASP A 1 89 ? 12.940 -14.725 -1.437 1.00 87.75 89 ASP A C 1
ATOM 656 O O . ASP A 1 89 ? 11.762 -14.866 -1.113 1.00 87.75 89 ASP A O 1
ATOM 660 N N . GLU A 1 90 ? 13.414 -15.291 -2.553 1.00 85.75 90 GLU A N 1
ATOM 661 C CA . GLU A 1 90 ? 12.589 -16.090 -3.479 1.00 85.75 90 GLU A CA 1
ATOM 662 C C . GLU A 1 90 ? 12.065 -17.416 -2.881 1.00 85.75 90 GLU A C 1
ATOM 664 O O . GLU A 1 90 ? 11.275 -18.129 -3.524 1.00 85.75 90 GLU A O 1
ATOM 669 N N . SER A 1 91 ? 12.537 -17.794 -1.689 1.00 86.31 91 SER A N 1
ATOM 670 C CA . SER A 1 91 ? 12.031 -18.927 -0.912 1.00 86.31 91 SER A CA 1
ATOM 671 C C . SER A 1 91 ? 10.777 -18.590 -0.096 1.00 86.31 91 SER A C 1
ATOM 673 O O . SER A 1 91 ? 9.994 -19.499 0.202 1.00 86.31 91 SER A O 1
ATOM 675 N N . ASP A 1 92 ? 10.514 -17.308 0.174 1.00 87.12 92 ASP A N 1
ATOM 676 C CA . ASP A 1 92 ? 9.313 -16.867 0.877 1.00 87.12 92 ASP A CA 1
ATOM 677 C C . ASP A 1 92 ? 8.091 -16.929 -0.032 1.00 87.12 92 ASP A C 1
ATOM 679 O O . ASP A 1 92 ? 8.036 -16.302 -1.082 1.00 87.12 92 ASP A O 1
ATOM 683 N N . LYS A 1 93 ? 7.030 -17.623 0.388 1.00 81.94 93 LYS A N 1
ATOM 684 C CA . LYS A 1 93 ? 5.817 -17.791 -0.440 1.00 81.94 93 LYS A CA 1
ATOM 685 C C . LYS A 1 93 ? 5.117 -16.473 -0.811 1.00 81.94 93 LYS A C 1
ATOM 687 O O . LYS A 1 93 ? 4.351 -16.455 -1.769 1.00 81.94 93 LYS A O 1
ATOM 692 N N . GLY A 1 94 ? 5.355 -15.401 -0.054 1.00 85.81 94 GLY A N 1
ATOM 693 C CA . GLY A 1 94 ? 4.731 -14.089 -0.238 1.00 85.81 94 GLY A CA 1
ATOM 694 C C . GLY A 1 94 ? 5.524 -13.096 -1.093 1.00 85.81 94 GLY A C 1
ATOM 695 O O . GLY A 1 94 ? 5.031 -11.990 -1.298 1.00 85.81 94 GLY A O 1
ATOM 696 N N . TYR A 1 95 ? 6.715 -13.454 -1.595 1.00 89.75 95 TYR A N 1
ATOM 697 C CA . TYR A 1 95 ? 7.648 -12.485 -2.193 1.00 89.75 95 TYR A CA 1
ATOM 698 C C . TYR A 1 95 ? 7.048 -11.689 -3.365 1.00 89.75 95 TYR A C 1
ATOM 700 O O . TYR A 1 95 ? 7.203 -10.475 -3.420 1.00 89.75 95 TYR A O 1
ATOM 708 N N . ILE A 1 96 ? 6.303 -12.349 -4.265 1.00 91.56 96 ILE A N 1
ATOM 709 C CA . ILE A 1 96 ? 5.653 -11.686 -5.412 1.00 91.56 96 ILE A CA 1
ATOM 710 C C . ILE A 1 96 ? 4.615 -10.685 -4.929 1.00 91.56 96 ILE A C 1
ATOM 712 O O . ILE A 1 96 ? 4.559 -9.573 -5.437 1.00 91.56 96 ILE A O 1
ATOM 716 N N . GLY A 1 97 ? 3.789 -11.082 -3.958 1.00 89.38 97 GLY A N 1
ATOM 717 C CA . GLY A 1 97 ? 2.795 -10.188 -3.379 1.00 89.38 97 GLY A CA 1
ATOM 718 C C . GLY A 1 97 ? 3.481 -8.953 -2.814 1.00 89.38 97 GLY A C 1
ATOM 719 O O . GLY A 1 97 ? 3.191 -7.848 -3.253 1.00 89.38 97 GLY A O 1
ATOM 720 N N . ASN A 1 98 ? 4.448 -9.154 -1.918 1.00 89.38 98 ASN A N 1
ATOM 721 C CA . ASN A 1 98 ? 5.180 -8.074 -1.256 1.00 89.38 98 ASN A CA 1
ATOM 722 C C . ASN A 1 98 ? 5.857 -7.125 -2.255 1.00 89.38 98 ASN A C 1
ATOM 724 O O . ASN A 1 98 ? 5.664 -5.919 -2.144 1.00 89.38 98 ASN A O 1
ATOM 728 N N . PHE A 1 99 ? 6.532 -7.660 -3.279 1.00 93.44 99 PHE A N 1
ATOM 729 C CA . PHE A 1 99 ? 7.083 -6.864 -4.380 1.00 93.44 99 PHE A CA 1
ATOM 730 C C . PHE A 1 99 ? 6.025 -5.974 -5.041 1.00 93.44 99 PHE A C 1
ATOM 732 O O . PHE A 1 99 ? 6.225 -4.771 -5.196 1.00 93.44 99 PHE A O 1
ATOM 739 N N . MET A 1 100 ? 4.876 -6.546 -5.405 1.00 92.12 100 MET A N 1
ATOM 740 C CA . MET A 1 100 ? 3.807 -5.802 -6.075 1.00 92.12 100 MET A CA 1
ATOM 741 C C . MET A 1 100 ? 3.188 -4.733 -5.165 1.00 92.12 100 MET A C 1
ATOM 743 O O . MET A 1 100 ? 2.836 -3.655 -5.643 1.00 92.12 100 MET A O 1
ATOM 747 N N . TYR A 1 101 ? 3.095 -4.998 -3.861 1.00 89.06 101 TYR A N 1
ATOM 748 C CA . TYR A 1 101 ? 2.577 -4.039 -2.886 1.00 89.06 101 TYR A CA 1
ATOM 749 C C . TYR A 1 101 ? 3.542 -2.887 -2.616 1.00 89.06 101 TYR A C 1
ATOM 751 O O . TYR A 1 101 ? 3.111 -1.737 -2.581 1.00 89.06 101 TYR A O 1
ATOM 759 N N . ASP A 1 102 ? 4.843 -3.147 -2.507 1.00 91.25 102 ASP A N 1
ATOM 760 C CA . ASP A 1 102 ? 5.816 -2.062 -2.371 1.00 91.25 102 ASP A CA 1
ATOM 761 C C . ASP A 1 102 ? 5.901 -1.224 -3.654 1.00 91.25 102 ASP A C 1
ATOM 763 O O . ASP A 1 102 ? 6.027 -0.002 -3.576 1.00 91.25 102 ASP A O 1
ATOM 767 N N . CYS A 1 103 ? 5.693 -1.827 -4.832 1.00 91.94 103 CYS A N 1
ATOM 768 C CA . CYS A 1 103 ? 5.518 -1.062 -6.069 1.00 91.94 103 CYS A CA 1
ATOM 769 C C . CYS A 1 103 ? 4.308 -0.116 -5.995 1.00 91.94 103 CYS A C 1
ATOM 771 O O . CYS A 1 103 ? 4.407 1.050 -6.374 1.00 91.94 103 CYS A O 1
ATOM 773 N N . THR A 1 104 ? 3.172 -0.595 -5.479 1.00 87.50 104 THR A N 1
ATOM 774 C CA . THR A 1 104 ? 1.983 0.230 -5.226 1.00 87.50 104 THR A CA 1
ATOM 775 C C . THR A 1 104 ? 2.284 1.383 -4.272 1.00 87.50 104 THR A C 1
ATOM 777 O O . THR A 1 104 ? 1.919 2.518 -4.578 1.00 87.50 104 THR A O 1
ATOM 780 N N . ARG A 1 105 ? 2.978 1.116 -3.159 1.00 86.50 105 ARG A N 1
ATOM 781 C CA . ARG A 1 105 ? 3.375 2.138 -2.179 1.00 86.50 105 ARG A CA 1
ATOM 782 C C . ARG A 1 105 ? 4.223 3.223 -2.836 1.00 86.50 105 ARG A C 1
ATOM 784 O O . ARG A 1 105 ? 3.842 4.384 -2.775 1.00 86.50 105 ARG A O 1
ATOM 791 N N . ILE A 1 106 ? 5.287 2.845 -3.549 1.00 89.25 106 ILE A N 1
ATOM 792 C CA . ILE A 1 106 ? 6.170 3.789 -4.254 1.00 89.25 106 ILE A CA 1
ATOM 793 C C . ILE A 1 106 ? 5.377 4.653 -5.245 1.00 89.25 106 ILE A C 1
ATOM 795 O O . ILE A 1 106 ? 5.502 5.876 -5.248 1.00 89.25 106 ILE A O 1
ATOM 799 N N . ILE A 1 107 ? 4.516 4.047 -6.067 1.00 86.62 107 ILE A N 1
ATOM 800 C CA . ILE A 1 107 ? 3.724 4.795 -7.054 1.00 86.62 107 ILE A CA 1
ATOM 801 C C . ILE A 1 107 ? 2.753 5.763 -6.370 1.00 86.62 107 ILE A C 1
ATOM 803 O O . ILE A 1 107 ? 2.601 6.889 -6.833 1.00 86.62 107 ILE A O 1
ATOM 807 N N . ALA A 1 108 ? 2.117 5.349 -5.272 1.00 78.12 108 ALA A N 1
ATOM 808 C CA . ALA A 1 108 ? 1.140 6.169 -4.564 1.00 78.12 108 ALA A CA 1
ATOM 809 C C . ALA A 1 108 ? 1.767 7.379 -3.847 1.00 78.12 108 ALA A C 1
ATOM 811 O O . ALA A 1 108 ? 1.099 8.402 -3.702 1.00 78.12 108 ALA A O 1
ATOM 812 N N . THR A 1 109 ? 3.024 7.278 -3.399 1.00 70.94 109 THR A N 1
ATOM 813 C CA . THR A 1 109 ? 3.621 8.266 -2.483 1.00 70.94 109 THR A CA 1
ATOM 814 C C . THR A 1 109 ? 4.699 9.158 -3.093 1.00 70.94 109 THR A C 1
ATOM 816 O O . THR A 1 109 ? 5.043 10.177 -2.501 1.00 70.94 109 THR A O 1
ATOM 819 N N . SER A 1 110 ? 5.296 8.791 -4.231 1.00 64.00 110 SER A N 1
ATOM 820 C CA . SER A 1 110 ? 6.618 9.335 -4.580 1.00 64.00 110 SER A CA 1
ATOM 821 C C . SER A 1 110 ? 6.643 10.565 -5.495 1.00 64.00 110 SER A C 1
ATOM 823 O O . SER A 1 110 ? 7.746 11.024 -5.764 1.00 64.00 110 SER A O 1
ATOM 825 N N . ASN A 1 111 ? 5.503 11.109 -5.963 1.00 71.19 111 ASN A N 1
ATOM 826 C CA . ASN A 1 111 ? 5.408 12.326 -6.813 1.00 71.19 111 ASN A CA 1
ATOM 827 C C . ASN A 1 111 ? 6.551 12.480 -7.844 1.00 71.19 111 ASN A C 1
ATOM 829 O O . ASN A 1 111 ? 7.073 13.564 -8.096 1.00 71.19 111 ASN A O 1
ATOM 833 N N . PHE A 1 112 ? 6.975 11.362 -8.436 1.00 76.44 112 PHE A N 1
ATOM 834 C CA . PHE A 1 112 ? 8.291 11.262 -9.066 1.00 76.44 112 PHE A CA 1
ATOM 835 C C . PHE A 1 112 ? 8.387 12.021 -10.392 1.00 76.44 112 PHE A C 1
ATOM 837 O O . PHE A 1 112 ? 9.494 12.310 -10.837 1.00 76.44 112 PHE A O 1
ATOM 844 N N . SER A 1 113 ? 7.249 12.372 -11.000 1.00 75.56 113 SER A N 1
ATOM 845 C CA . SER A 1 113 ? 7.163 13.135 -12.250 1.00 75.56 113 SER A CA 1
ATOM 846 C C . SER A 1 113 ? 7.753 14.541 -12.163 1.00 75.56 113 SER A C 1
ATOM 848 O O . SER A 1 113 ? 8.071 15.123 -13.194 1.00 75.56 113 SER A O 1
ATOM 850 N N . GLU A 1 114 ? 7.899 15.100 -10.957 1.00 76.81 114 GLU A N 1
ATOM 851 C CA . GLU A 1 114 ? 8.544 16.406 -10.765 1.00 76.81 114 GLU A CA 1
ATOM 852 C C . GLU A 1 114 ? 10.044 16.371 -11.097 1.00 76.81 114 GLU A C 1
ATOM 854 O O . GLU A 1 114 ? 10.620 17.396 -11.452 1.00 76.81 114 GLU A O 1
ATOM 859 N N . LYS A 1 115 ? 10.670 15.191 -11.019 1.00 81.94 115 LYS A N 1
ATOM 860 C CA . LYS A 1 115 ? 12.107 14.997 -11.251 1.00 81.94 115 LYS A CA 1
ATOM 861 C C . LYS A 1 115 ? 12.400 14.069 -12.423 1.00 81.94 115 LYS A C 1
ATOM 863 O O . LYS A 1 115 ? 13.282 14.340 -13.239 1.00 81.94 115 LYS A O 1
ATOM 868 N N . TYR A 1 116 ? 11.697 12.947 -12.481 1.00 87.88 116 TYR A N 1
ATOM 869 C CA . TYR A 1 116 ? 11.983 11.852 -13.391 1.00 87.88 116 TYR A CA 1
ATOM 870 C C . TYR A 1 116 ? 10.928 11.765 -14.484 1.00 87.88 116 TYR A C 1
ATOM 872 O O . TYR A 1 116 ? 9.730 11.832 -14.219 1.00 87.88 116 TYR A O 1
ATOM 880 N N . ALA A 1 117 ? 11.369 11.516 -15.718 1.00 86.25 117 ALA A N 1
ATOM 881 C CA . ALA A 1 117 ? 10.470 11.302 -16.855 1.00 86.25 117 ALA A CA 1
ATOM 882 C C . ALA A 1 117 ? 9.615 10.023 -16.707 1.00 86.25 117 ALA A C 1
ATOM 884 O O . ALA A 1 117 ? 8.594 9.861 -17.372 1.00 86.25 117 ALA A O 1
ATOM 885 N N . GLY A 1 118 ? 10.037 9.110 -15.832 1.00 89.81 118 GLY A N 1
ATOM 886 C CA . GLY A 1 118 ? 9.319 7.897 -15.467 1.00 89.81 118 GLY A CA 1
ATOM 887 C C . GLY A 1 118 ? 10.089 7.099 -14.422 1.00 89.81 118 GLY A C 1
ATOM 888 O O . GLY A 1 118 ? 11.243 7.413 -14.111 1.00 89.81 118 GLY A O 1
ATOM 889 N N . ILE A 1 119 ? 9.480 6.033 -13.920 1.00 93.00 119 ILE A N 1
ATOM 890 C CA . ILE A 1 119 ? 10.098 5.123 -12.950 1.00 93.00 119 ILE A CA 1
ATOM 891 C C . ILE A 1 119 ? 9.985 3.679 -13.437 1.00 93.00 119 ILE A C 1
ATOM 893 O O . ILE A 1 119 ? 8.974 3.286 -14.016 1.00 93.00 119 ILE A O 1
ATOM 897 N N . SER A 1 120 ? 11.029 2.887 -13.227 1.00 94.81 120 SER A N 1
ATOM 898 C CA . SER A 1 120 ? 11.025 1.444 -13.460 1.00 94.81 120 SER A CA 1
ATOM 899 C C . SER A 1 120 ? 11.293 0.721 -12.150 1.00 94.81 120 SER A C 1
ATOM 901 O O . SER A 1 120 ? 12.293 0.983 -11.493 1.00 94.81 120 SER A O 1
ATOM 903 N N . LEU A 1 121 ? 10.393 -0.182 -11.778 1.00 96.38 121 LEU A N 1
ATOM 904 C CA . LEU A 1 121 ? 10.435 -0.959 -10.544 1.00 96.38 121 LEU A CA 1
ATOM 905 C C . LEU A 1 121 ? 10.724 -2.408 -10.914 1.00 96.38 121 LEU A C 1
ATOM 907 O O . LEU A 1 121 ? 9.987 -2.996 -11.708 1.00 96.38 121 LEU A O 1
ATOM 911 N N . SER A 1 122 ? 11.795 -2.979 -10.379 1.00 97.06 122 SER A N 1
ATOM 912 C CA . SER A 1 122 ? 12.270 -4.296 -10.800 1.00 97.06 122 SER A CA 1
ATOM 913 C C . SER A 1 122 ? 12.596 -5.210 -9.631 1.00 97.06 122 SER A C 1
ATOM 915 O O . SER A 1 122 ? 12.959 -4.757 -8.551 1.00 97.06 122 SER A O 1
ATOM 917 N N . TYR A 1 123 ? 12.455 -6.511 -9.860 1.00 96.12 123 TYR A N 1
ATOM 918 C CA . TYR A 1 123 ? 12.899 -7.552 -8.942 1.00 96.12 123 TYR A CA 1
ATOM 919 C C . TYR A 1 123 ? 13.477 -8.703 -9.755 1.00 96.12 123 TYR A C 1
ATOM 921 O O . TYR A 1 123 ? 12.836 -9.171 -10.693 1.00 96.12 123 TYR A O 1
ATOM 929 N N . VAL A 1 124 ? 14.672 -9.171 -9.408 1.00 93.44 124 VAL A N 1
ATOM 930 C CA . VAL A 1 124 ? 15.364 -10.243 -10.126 1.00 93.44 124 VAL A CA 1
ATOM 931 C C . VAL A 1 124 ? 15.471 -11.470 -9.233 1.00 93.44 124 VAL A C 1
ATOM 933 O O . VAL A 1 124 ? 16.079 -11.434 -8.169 1.00 93.44 124 VAL A O 1
ATOM 936 N N . SER A 1 125 ? 14.955 -12.605 -9.694 1.00 92.44 125 SER A N 1
ATOM 937 C CA . SER A 1 125 ? 15.232 -13.895 -9.064 1.00 92.44 125 SER A CA 1
ATOM 938 C C . SER A 1 125 ? 15.529 -14.977 -10.090 1.00 92.44 125 SER A C 1
ATOM 940 O O . SER A 1 125 ? 15.486 -14.743 -11.299 1.00 92.44 125 SER A O 1
ATOM 942 N N . LYS A 1 126 ? 15.832 -16.193 -9.625 1.00 89.31 126 LYS A N 1
ATOM 943 C CA . LYS A 1 126 ? 16.036 -17.329 -10.536 1.00 89.31 126 LYS A CA 1
ATOM 944 C C . LYS A 1 126 ? 14.732 -17.759 -11.201 1.00 89.31 126 LYS A C 1
ATOM 946 O O . LYS A 1 126 ? 14.754 -18.379 -12.257 1.00 89.31 126 LYS A O 1
ATOM 951 N N . LYS A 1 127 ? 13.595 -17.458 -10.570 1.00 92.12 127 LYS A N 1
ATOM 952 C CA . LYS A 1 127 ? 12.264 -17.877 -11.022 1.00 92.12 127 LYS A CA 1
ATOM 953 C C . LYS A 1 127 ? 11.647 -16.889 -12.004 1.00 92.12 127 LYS A C 1
ATOM 955 O O . LYS A 1 127 ? 10.982 -17.311 -12.949 1.00 92.12 127 LYS A O 1
ATOM 960 N N . VAL A 1 128 ? 11.819 -15.591 -11.756 1.00 94.62 128 VAL A N 1
ATOM 961 C CA . VAL A 1 128 ? 11.081 -14.528 -12.443 1.00 94.62 128 VAL A CA 1
ATOM 962 C C . VAL A 1 128 ? 11.851 -13.207 -12.413 1.00 94.62 128 VAL A C 1
ATOM 964 O O . VAL A 1 128 ? 12.593 -12.940 -11.472 1.00 94.62 128 VAL A O 1
ATOM 967 N N . PHE A 1 129 ? 11.643 -12.373 -13.429 1.00 95.25 129 PHE A N 1
ATOM 968 C CA . PHE A 1 129 ? 12.203 -11.026 -13.516 1.00 95.25 129 PHE A CA 1
ATOM 969 C C . PHE A 1 129 ? 11.122 -10.011 -13.925 1.00 95.25 129 PHE A C 1
ATOM 971 O O . PHE A 1 129 ? 11.024 -9.650 -15.097 1.00 95.25 129 PHE A O 1
ATOM 978 N N . PRO A 1 130 ? 10.231 -9.593 -13.010 1.00 96.75 130 PRO A N 1
ATOM 979 C CA . PRO A 1 130 ? 9.310 -8.498 -13.276 1.00 96.75 130 PRO A CA 1
ATOM 980 C C . PRO A 1 130 ? 10.021 -7.141 -13.355 1.00 96.75 130 PRO A C 1
ATOM 982 O O . PRO A 1 130 ? 10.845 -6.798 -12.508 1.00 96.75 130 PRO A O 1
ATOM 985 N N . VAL A 1 131 ? 9.608 -6.341 -14.332 1.00 96.75 131 VAL A N 1
ATOM 986 C CA . VAL A 1 131 ? 9.879 -4.909 -14.445 1.00 96.75 131 VAL A CA 1
ATOM 987 C C . VAL A 1 131 ? 8.558 -4.206 -14.736 1.00 96.75 131 VAL A C 1
ATOM 989 O O . VAL A 1 131 ? 7.915 -4.479 -15.754 1.00 96.75 131 VAL A O 1
ATOM 992 N N . ILE A 1 132 ? 8.151 -3.315 -13.837 1.00 95.25 132 ILE A N 1
ATOM 993 C CA . ILE A 1 132 ? 7.005 -2.424 -14.016 1.00 95.25 132 ILE A CA 1
ATOM 994 C C . ILE A 1 132 ? 7.549 -1.056 -14.391 1.00 95.25 132 ILE A C 1
ATOM 996 O O . ILE A 1 132 ? 8.256 -0.433 -13.604 1.00 95.25 132 ILE A O 1
ATOM 1000 N N . THR A 1 133 ? 7.203 -0.579 -15.579 1.00 93.06 133 THR A N 1
ATOM 1001 C CA . THR A 1 133 ? 7.555 0.771 -16.021 1.00 93.06 133 THR A CA 1
ATOM 1002 C C . THR A 1 133 ? 6.335 1.666 -15.894 1.00 93.06 133 THR A C 1
ATOM 1004 O O . THR A 1 133 ? 5.268 1.313 -16.392 1.00 93.06 133 THR A O 1
ATOM 1007 N N . VAL A 1 134 ? 6.501 2.817 -15.246 1.00 91.31 134 VAL A N 1
ATOM 1008 C CA . VAL A 1 134 ? 5.473 3.845 -15.077 1.00 91.31 134 VAL A CA 1
ATOM 1009 C C . VAL A 1 134 ? 5.888 5.103 -15.829 1.00 91.31 134 VAL A C 1
ATOM 1011 O O . VAL A 1 134 ? 7.014 5.585 -15.696 1.00 91.31 134 VAL A O 1
ATOM 1014 N N . THR A 1 135 ? 4.962 5.622 -16.625 1.00 87.94 135 THR A N 1
ATOM 1015 C CA . THR A 1 135 ? 5.144 6.770 -17.529 1.00 87.94 135 THR A CA 1
ATOM 1016 C C . THR A 1 135 ? 3.911 7.664 -17.481 1.00 87.94 135 THR A C 1
ATOM 1018 O O . THR A 1 135 ? 2.895 7.273 -16.905 1.00 87.94 135 THR A O 1
ATOM 1021 N N . ASP A 1 136 ? 4.007 8.869 -18.047 1.00 85.00 136 ASP A N 1
ATOM 1022 C CA . ASP A 1 136 ? 2.911 9.850 -18.102 1.00 85.00 136 ASP A CA 1
ATOM 1023 C C . ASP A 1 136 ? 2.265 10.131 -16.733 1.00 85.00 136 ASP A C 1
ATOM 1025 O O . ASP A 1 136 ? 1.074 10.422 -16.636 1.00 85.00 136 ASP A O 1
ATOM 1029 N N . TYR A 1 137 ? 3.046 10.008 -15.656 1.00 83.94 137 TYR A N 1
ATOM 1030 C CA . TYR A 1 137 ? 2.538 10.136 -14.297 1.00 83.94 137 TYR A CA 1
ATOM 1031 C C . TYR A 1 137 ? 2.166 11.589 -14.011 1.00 83.94 137 TYR A C 1
ATOM 1033 O O . TYR A 1 137 ? 3.019 12.475 -14.061 1.00 83.94 137 TYR A O 1
ATOM 1041 N N . LYS A 1 138 ? 0.897 11.826 -13.676 1.00 79.00 138 LYS A N 1
ATOM 1042 C CA . LYS A 1 138 ? 0.427 13.112 -13.140 1.00 79.00 138 LYS A CA 1
ATOM 1043 C C . LYS A 1 138 ? 0.140 13.020 -11.649 1.00 79.00 138 LYS A C 1
ATOM 1045 O O . LYS A 1 138 ? 0.394 13.970 -10.918 1.00 79.00 138 LYS A O 1
ATOM 1050 N N . ASN A 1 139 ? -0.423 11.898 -11.206 1.00 76.19 139 ASN A N 1
ATOM 1051 C CA . ASN A 1 139 ? -0.708 11.585 -9.806 1.00 76.19 139 ASN A CA 1
ATOM 1052 C C . ASN A 1 139 ? -1.070 10.094 -9.665 1.00 76.19 139 ASN A C 1
ATOM 1054 O O . ASN A 1 139 ? -1.201 9.385 -10.660 1.00 76.19 139 ASN A O 1
ATOM 1058 N N . ALA A 1 140 ? -1.304 9.630 -8.435 1.00 75.31 140 ALA A N 1
ATOM 1059 C CA . ALA A 1 140 ? -1.652 8.240 -8.126 1.00 75.31 140 ALA A CA 1
ATOM 1060 C C . ALA A 1 140 ? -2.976 7.738 -8.754 1.00 75.31 140 ALA A C 1
ATOM 1062 O O . ALA A 1 140 ? -3.279 6.551 -8.661 1.00 75.31 140 ALA A O 1
ATOM 1063 N N . ALA A 1 141 ? -3.761 8.606 -9.395 1.00 72.81 141 ALA A N 1
ATOM 1064 C CA . ALA A 1 141 ? -4.975 8.255 -10.131 1.00 72.81 141 ALA A CA 1
ATOM 1065 C C . ALA A 1 141 ? -4.840 8.405 -11.662 1.00 72.81 141 ALA A C 1
ATOM 1067 O O . ALA A 1 141 ? -5.763 8.043 -12.393 1.00 72.81 141 ALA A O 1
ATOM 1068 N N . ASP A 1 142 ? -3.723 8.944 -12.161 1.00 77.12 142 ASP A N 1
ATOM 1069 C CA . ASP A 1 142 ? -3.509 9.236 -13.583 1.00 77.12 142 ASP A CA 1
ATOM 1070 C C . ASP A 1 142 ? -2.044 8.973 -13.972 1.00 77.12 142 ASP A C 1
ATOM 1072 O O . ASP A 1 142 ? -1.165 9.819 -13.771 1.00 77.12 142 ASP A O 1
ATOM 1076 N N . TYR A 1 143 ? -1.793 7.760 -14.478 1.00 84.31 143 TYR A N 1
ATOM 1077 C CA . TYR A 1 143 ? -0.498 7.294 -14.978 1.00 84.31 143 TYR A CA 1
ATOM 1078 C C . TYR A 1 143 ? -0.650 6.100 -15.934 1.00 84.31 143 TYR A C 1
ATOM 1080 O O . TYR A 1 143 ? -1.629 5.354 -15.875 1.00 84.31 143 TYR A O 1
ATOM 1088 N N . SER A 1 144 ? 0.365 5.875 -16.767 1.00 84.62 144 SER A N 1
ATOM 1089 C CA . SER A 1 144 ? 0.483 4.717 -17.663 1.00 84.62 144 SER A CA 1
ATOM 1090 C C . SER A 1 144 ? 1.440 3.681 -17.073 1.00 84.62 144 SER A C 1
ATOM 1092 O O . SER A 1 144 ? 2.486 4.049 -16.534 1.00 84.62 144 SER A O 1
ATOM 1094 N N . THR A 1 145 ? 1.140 2.382 -17.213 1.00 88.62 145 THR A N 1
ATOM 1095 C CA . THR A 1 145 ? 2.079 1.311 -16.826 1.00 88.62 145 THR A CA 1
ATOM 1096 C C . THR A 1 145 ? 2.242 0.244 -17.890 1.00 88.62 145 THR A C 1
ATOM 1098 O O . THR A 1 145 ? 1.323 -0.024 -18.656 1.00 88.62 145 THR A O 1
ATOM 1101 N N . ASN A 1 146 ? 3.393 -0.422 -17.871 1.00 91.00 146 ASN A N 1
ATOM 1102 C CA . ASN A 1 146 ? 3.631 -1.645 -18.624 1.00 91.00 146 ASN A CA 1
ATOM 1103 C C . ASN A 1 146 ? 4.379 -2.673 -17.766 1.00 91.00 146 ASN A C 1
ATOM 1105 O O . ASN A 1 146 ? 5.201 -2.300 -16.926 1.00 91.00 146 ASN A O 1
ATOM 1109 N N . LEU A 1 147 ? 4.125 -3.959 -18.015 1.00 94.00 147 LEU A N 1
ATOM 1110 C CA . LEU A 1 147 ? 4.815 -5.077 -17.379 1.00 94.00 147 LEU A CA 1
ATOM 1111 C C . LEU A 1 147 ? 5.676 -5.831 -18.394 1.00 94.00 147 LEU A C 1
ATOM 1113 O O . LEU A 1 147 ? 5.170 -6.436 -19.340 1.00 94.00 147 LEU A O 1
ATOM 1117 N N . PHE A 1 148 ? 6.970 -5.916 -18.108 1.00 95.38 148 PHE A N 1
ATOM 1118 C CA . PHE A 1 148 ? 7.857 -6.920 -18.680 1.00 95.38 148 PHE A CA 1
ATOM 1119 C C . PHE A 1 148 ? 8.144 -7.986 -17.618 1.00 95.38 148 PHE A C 1
ATOM 1121 O O . PHE A 1 148 ? 8.577 -7.660 -16.522 1.00 95.38 148 PHE A O 1
ATOM 1128 N N . CYS A 1 149 ? 7.859 -9.260 -17.895 1.00 95.50 149 CYS A N 1
ATOM 1129 C CA . CYS A 1 149 ? 8.037 -10.326 -16.901 1.00 95.50 149 CYS A CA 1
ATOM 1130 C C . CYS A 1 149 ? 8.394 -11.675 -17.549 1.00 95.50 149 CYS A C 1
ATOM 1132 O O . CYS A 1 149 ? 7.515 -12.521 -17.754 1.00 95.50 149 CYS A O 1
ATOM 1134 N N . PRO A 1 150 ? 9.667 -11.882 -17.927 1.00 93.50 150 PRO A N 1
ATOM 1135 C CA . PRO A 1 150 ? 10.200 -13.206 -18.223 1.00 93.50 150 PRO A CA 1
ATOM 1136 C C . PRO A 1 150 ? 10.453 -14.012 -16.938 1.00 93.50 150 PRO A C 1
ATOM 1138 O O . PRO A 1 150 ? 10.570 -13.466 -15.841 1.00 93.50 150 PRO A O 1
ATOM 1141 N N . GLY A 1 151 ? 10.567 -15.331 -17.080 1.00 90.88 151 GLY A N 1
ATOM 1142 C CA . GLY A 1 151 ? 10.896 -16.236 -15.982 1.00 90.88 151 GLY A CA 1
ATOM 1143 C C . GLY A 1 151 ? 10.847 -17.697 -16.412 1.00 90.88 151 GLY A C 1
ATOM 1144 O O . GLY A 1 151 ? 10.124 -18.046 -17.346 1.00 90.88 151 GLY A O 1
ATOM 1145 N N . GLU A 1 152 ? 11.622 -18.540 -15.734 1.00 89.38 152 GLU A N 1
ATOM 1146 C CA . GLU A 1 152 ? 11.600 -19.993 -15.939 1.00 89.38 152 GLU A CA 1
ATOM 1147 C C . GLU A 1 152 ? 10.428 -20.650 -15.192 1.00 89.38 152 GLU A C 1
ATOM 1149 O O . GLU A 1 152 ? 9.893 -21.666 -15.642 1.00 89.38 152 GLU A O 1
ATOM 1154 N N . ASP A 1 153 ? 9.973 -20.052 -14.081 1.00 92.81 153 ASP A N 1
ATOM 1155 C CA . ASP A 1 153 ? 8.827 -20.551 -13.323 1.00 92.81 153 ASP A CA 1
ATOM 1156 C C . ASP A 1 153 ? 7.517 -19.931 -13.825 1.00 92.81 153 ASP A C 1
ATOM 1158 O O . ASP A 1 153 ? 7.153 -18.792 -13.518 1.00 92.81 153 ASP A O 1
ATOM 1162 N N . THR A 1 154 ? 6.785 -20.713 -14.615 1.00 91.50 154 THR A N 1
ATOM 1163 C CA . THR A 1 154 ? 5.513 -20.286 -15.221 1.00 91.50 154 THR A CA 1
ATOM 1164 C C . THR A 1 154 ? 4.452 -19.872 -14.197 1.00 91.50 154 THR A C 1
ATOM 1166 O O . THR A 1 154 ? 3.660 -18.974 -14.487 1.00 91.50 154 THR A O 1
ATOM 1169 N N . ASN A 1 155 ? 4.457 -20.462 -12.996 1.00 91.38 155 ASN A N 1
ATOM 1170 C CA . ASN A 1 155 ? 3.518 -20.115 -11.928 1.00 91.38 155 ASN A CA 1
ATOM 1171 C C . ASN A 1 155 ? 3.829 -18.738 -11.333 1.00 91.38 155 ASN A C 1
ATOM 1173 O O . ASN A 1 155 ? 2.919 -17.927 -11.184 1.00 91.38 155 ASN A O 1
ATOM 1177 N N . SER A 1 156 ? 5.098 -18.439 -11.055 1.00 92.44 156 SER A N 1
ATOM 1178 C CA . SER A 1 156 ? 5.551 -17.122 -10.609 1.00 92.44 156 SER A CA 1
ATOM 1179 C C . SER A 1 156 ? 5.258 -16.053 -11.658 1.00 92.44 156 SER A C 1
ATOM 1181 O O . SER A 1 156 ? 4.715 -15.004 -11.321 1.00 92.44 156 SER A O 1
ATOM 1183 N N . VAL A 1 157 ? 5.533 -16.320 -12.941 1.00 93.81 157 VAL A N 1
ATOM 1184 C CA . VAL A 1 157 ? 5.193 -15.390 -14.034 1.00 93.81 157 VAL A CA 1
ATOM 1185 C C . VAL A 1 157 ? 3.681 -15.139 -14.090 1.00 93.81 157 VAL A C 1
ATOM 1187 O O . VAL A 1 157 ? 3.243 -13.995 -14.225 1.00 93.81 157 VAL A O 1
ATOM 1190 N N . ALA A 1 158 ? 2.863 -16.189 -13.974 1.00 92.38 158 ALA A N 1
ATOM 1191 C CA . ALA A 1 158 ? 1.409 -16.055 -13.948 1.00 92.38 158 ALA A CA 1
ATOM 1192 C C . ALA A 1 158 ? 0.928 -15.256 -12.725 1.00 92.38 158 ALA A C 1
ATOM 1194 O O . ALA A 1 158 ? 0.083 -14.375 -12.873 1.00 92.38 158 ALA A O 1
ATOM 1195 N N . ALA A 1 159 ? 1.498 -15.504 -11.544 1.00 91.56 159 ALA A N 1
ATOM 1196 C CA . ALA A 1 159 ? 1.176 -14.782 -10.317 1.00 91.56 159 ALA A CA 1
ATOM 1197 C C . ALA A 1 159 ? 1.499 -13.285 -10.430 1.00 91.56 159 ALA A C 1
ATOM 1199 O O . ALA A 1 159 ? 0.647 -12.461 -10.097 1.00 91.56 159 ALA A O 1
ATOM 1200 N N . VAL A 1 160 ? 2.668 -12.922 -10.976 1.00 94.06 160 VAL A N 1
ATOM 1201 C CA . VAL A 1 160 ? 3.010 -11.517 -11.262 1.00 94.06 160 VAL A CA 1
ATOM 1202 C C . VAL A 1 160 ? 1.976 -10.897 -12.196 1.00 94.06 160 VAL A C 1
ATOM 1204 O O . VAL A 1 160 ? 1.474 -9.818 -11.905 1.00 94.06 160 VAL A O 1
ATOM 1207 N N . LYS A 1 161 ? 1.619 -11.566 -13.300 1.00 91.44 161 LYS A N 1
ATOM 1208 C CA . LYS A 1 161 ? 0.642 -11.036 -14.268 1.00 91.44 161 LYS A CA 1
ATOM 1209 C C . LYS A 1 161 ? -0.743 -10.839 -13.656 1.00 91.44 161 LYS A C 1
ATOM 1211 O O . LYS A 1 161 ? -1.377 -9.824 -13.917 1.00 91.44 161 LYS A O 1
ATOM 1216 N N . ILE A 1 162 ? -1.207 -11.778 -12.831 1.00 87.88 162 ILE A N 1
ATOM 1217 C CA . ILE A 1 162 ? -2.486 -11.658 -12.117 1.00 87.88 162 ILE A CA 1
ATOM 1218 C C . ILE A 1 162 ? -2.453 -10.450 -11.179 1.00 87.88 162 ILE A C 1
ATOM 1220 O O . ILE A 1 162 ? -3.359 -9.620 -11.221 1.00 87.88 162 ILE A O 1
ATOM 1224 N N . MET A 1 163 ? -1.393 -10.321 -10.376 1.00 87.75 163 MET A N 1
ATOM 1225 C CA . MET A 1 163 ? -1.227 -9.186 -9.468 1.00 87.75 163 MET A CA 1
ATOM 1226 C C . MET A 1 163 ? -1.103 -7.867 -10.228 1.00 87.75 163 MET A C 1
ATOM 1228 O O . MET A 1 163 ? -1.699 -6.876 -9.826 1.00 87.75 163 MET A O 1
ATOM 1232 N N . TYR A 1 164 ? -0.394 -7.858 -11.356 1.00 89.06 164 TYR A N 1
ATOM 1233 C CA . TYR A 1 164 ? -0.247 -6.672 -12.188 1.00 89.06 164 TYR A CA 1
ATOM 1234 C C . TYR A 1 164 ? -1.584 -6.265 -12.792 1.00 89.06 164 TYR A C 1
ATOM 1236 O O . TYR A 1 164 ? -1.926 -5.089 -12.796 1.00 89.06 164 TYR A O 1
ATOM 1244 N N . ASN A 1 165 ? -2.390 -7.232 -13.226 1.00 82.25 165 ASN A N 1
ATOM 1245 C CA . ASN A 1 165 ? -3.710 -6.933 -13.750 1.00 82.25 165 ASN A CA 1
ATOM 1246 C C . ASN A 1 165 ? -4.652 -6.377 -12.684 1.00 82.25 165 ASN A C 1
ATOM 1248 O O . ASN A 1 165 ? -5.382 -5.424 -12.948 1.00 82.25 165 ASN A O 1
ATOM 1252 N N . LYS A 1 166 ? -4.589 -6.942 -11.474 1.00 78.81 166 LYS A N 1
ATOM 1253 C CA . LYS A 1 166 ? -5.358 -6.478 -10.318 1.00 78.81 166 LYS A CA 1
ATOM 1254 C C . LYS A 1 166 ? -4.957 -5.058 -9.898 1.00 78.81 166 LYS A C 1
ATOM 1256 O O . LYS A 1 166 ? -5.823 -4.225 -9.656 1.00 78.81 166 LYS A O 1
ATOM 1261 N N . LEU A 1 167 ? -3.654 -4.789 -9.821 1.00 80.62 167 LEU A N 1
ATOM 1262 C CA . LEU A 1 167 ? -3.109 -3.570 -9.221 1.00 80.62 167 LEU A CA 1
ATOM 1263 C C . LEU A 1 167 ? -2.736 -2.474 -10.223 1.00 80.62 167 LEU A C 1
ATOM 1265 O O . LEU A 1 167 ? -2.494 -1.361 -9.784 1.00 80.62 167 LEU A O 1
ATOM 1269 N N . PHE A 1 168 ? -2.642 -2.741 -11.529 1.00 79.50 168 PHE A N 1
ATOM 1270 C CA . PHE A 1 168 ? -2.113 -1.766 -12.497 1.00 79.50 168 PHE A CA 1
ATOM 1271 C C . PHE A 1 168 ? -2.788 -1.815 -13.885 1.00 79.50 168 PHE A C 1
ATOM 1273 O O . PHE A 1 168 ? -3.202 -0.773 -14.378 1.00 79.50 168 PHE A O 1
ATOM 1280 N N . TYR A 1 169 ? -2.935 -2.979 -14.535 1.00 60.91 169 TYR A N 1
ATOM 1281 C CA . TYR A 1 169 ? -3.320 -3.067 -15.965 1.00 60.91 169 TYR A CA 1
ATOM 1282 C C . TYR A 1 169 ? -4.690 -2.465 -16.313 1.00 60.91 169 TYR A C 1
ATOM 1284 O O . TYR A 1 169 ? -4.824 -1.791 -17.332 1.00 60.91 169 TYR A O 1
ATOM 1292 N N . ASN A 1 170 ? -5.706 -2.655 -15.463 1.00 53.50 170 ASN A N 1
ATOM 1293 C CA . ASN A 1 170 ? -7.053 -2.107 -15.694 1.00 53.50 170 ASN A CA 1
ATOM 1294 C C . ASN A 1 170 ? -7.112 -0.562 -15.600 1.00 53.50 170 ASN A C 1
ATOM 1296 O O . ASN A 1 170 ? -8.194 0.020 -15.680 1.00 53.50 170 ASN A O 1
ATOM 1300 N N . ARG A 1 171 ? -5.956 0.093 -15.420 1.00 58.94 171 ARG A N 1
ATOM 1301 C CA . ARG A 1 171 ? -5.768 1.541 -15.255 1.00 58.94 171 ARG A CA 1
ATOM 1302 C C . ARG A 1 171 ? -5.092 2.219 -16.431 1.00 58.94 171 ARG A C 1
ATOM 1304 O O . ARG A 1 171 ? -5.033 3.444 -16.440 1.00 58.94 171 ARG A O 1
ATOM 1311 N N . ASP A 1 172 ? -4.598 1.463 -17.412 1.00 52.50 172 ASP A N 1
ATOM 1312 C CA . ASP A 1 172 ? -4.178 2.075 -18.669 1.00 52.50 172 ASP A CA 1
ATOM 1313 C C . ASP A 1 172 ? -5.368 2.885 -19.211 1.00 52.50 172 ASP A C 1
ATOM 1315 O O . ASP A 1 172 ? -6.498 2.384 -19.270 1.00 52.50 172 ASP A O 1
ATOM 1319 N N . ILE A 1 173 ? -5.126 4.146 -19.583 1.00 51.81 173 ILE A N 1
ATOM 1320 C CA . ILE A 1 173 ? -6.104 5.045 -20.215 1.00 51.81 173 ILE A CA 1
ATOM 1321 C C . ILE A 1 173 ? -6.821 4.333 -21.381 1.00 51.81 173 ILE A C 1
ATOM 1323 O O . ILE A 1 173 ? -7.976 4.639 -21.677 1.00 51.81 173 ILE A O 1
ATOM 1327 N N . ASN A 1 174 ? -6.174 3.327 -21.976 1.00 45.88 174 ASN A N 1
ATOM 1328 C CA . ASN A 1 174 ? -6.680 2.523 -23.080 1.00 45.88 174 ASN A CA 1
ATOM 1329 C C . ASN A 1 174 ? -7.588 1.332 -22.694 1.00 45.88 174 ASN A C 1
ATOM 1331 O O . ASN A 1 174 ? -8.224 0.776 -23.586 1.00 45.88 174 ASN A O 1
ATOM 1335 N N . ASN A 1 175 ? -7.684 0.927 -21.415 1.00 50.53 175 ASN A N 1
ATOM 1336 C CA . ASN A 1 175 ? -8.305 -0.353 -21.004 1.00 50.53 175 ASN A CA 1
ATOM 1337 C C . ASN A 1 175 ? -9.390 -0.254 -19.907 1.00 50.53 175 ASN A C 1
ATOM 1339 O O . ASN A 1 175 ? -9.802 -1.278 -19.355 1.00 50.53 175 ASN A O 1
ATOM 1343 N N . LYS A 1 176 ? -9.898 0.946 -19.589 1.00 52.00 176 LYS A N 1
ATOM 1344 C CA . LYS A 1 176 ? -10.950 1.134 -18.568 1.00 52.00 176 LYS A CA 1
ATOM 1345 C C . LYS A 1 176 ? -12.250 0.410 -18.959 1.00 52.00 176 LYS A C 1
ATOM 1347 O O . LYS A 1 176 ? -12.993 0.874 -19.821 1.00 52.00 176 LYS A O 1
ATOM 1352 N N . SER A 1 177 ? -12.562 -0.699 -18.286 1.00 41.84 177 SER A N 1
ATOM 1353 C CA . SER A 1 177 ? -13.885 -1.340 -18.317 1.00 41.84 177 SER A CA 1
ATOM 1354 C C . SER A 1 177 ? -14.474 -1.366 -16.905 1.00 41.84 177 SER A C 1
ATOM 1356 O O . SER A 1 177 ? -13.753 -1.562 -15.930 1.00 41.84 177 SER A O 1
ATOM 1358 N N . GLY A 1 178 ? -15.769 -1.058 -16.788 1.00 46.31 178 GLY A N 1
ATOM 1359 C CA . GLY A 1 178 ? -16.439 -0.823 -15.508 1.00 46.31 178 GLY A CA 1
ATOM 1360 C C . GLY A 1 178 ? -16.433 -2.049 -14.593 1.00 46.31 178 GLY A C 1
ATOM 1361 O O . GLY A 1 178 ? -17.080 -3.046 -14.900 1.00 46.31 178 GLY A O 1
ATOM 1362 N N . ALA A 1 179 ? -15.741 -1.946 -13.460 1.00 45.50 179 ALA A N 1
ATOM 1363 C CA . ALA A 1 179 ? -15.840 -2.858 -12.324 1.00 45.50 179 ALA A CA 1
ATOM 1364 C C . ALA A 1 179 ? -16.283 -2.076 -11.070 1.00 45.50 179 ALA A C 1
ATOM 1366 O O . ALA A 1 179 ? -15.970 -0.894 -10.939 1.00 45.50 179 ALA A O 1
ATOM 1367 N N . GLU A 1 180 ? -17.031 -2.737 -10.177 1.00 51.06 180 GLU A N 1
ATOM 1368 C CA . GLU A 1 180 ? -17.673 -2.162 -8.973 1.00 51.06 180 GLU A CA 1
ATOM 1369 C C . GLU A 1 180 ? -16.690 -1.671 -7.894 1.00 51.06 180 GLU A C 1
ATOM 1371 O O . GLU A 1 180 ? -17.060 -0.833 -7.080 1.00 51.06 180 GLU A O 1
ATOM 1376 N N . GLN A 1 181 ? -15.437 -2.130 -7.917 1.00 56.47 181 GLN A N 1
ATOM 1377 C CA . GLN A 1 181 ? -14.338 -1.564 -7.136 1.00 56.47 181 GLN A CA 1
ATOM 1378 C C . GLN A 1 181 ? -13.341 -0.951 -8.116 1.00 56.47 181 GLN A C 1
ATOM 1380 O O . GLN A 1 181 ? -12.857 -1.634 -9.027 1.00 56.47 181 GLN A O 1
ATOM 1385 N N . LYS A 1 182 ? -13.034 0.338 -7.948 1.00 64.94 182 LYS A N 1
ATOM 1386 C CA . LYS A 1 182 ? -11.971 0.957 -8.732 1.00 64.94 182 LYS A CA 1
ATOM 1387 C C . LYS A 1 182 ? -10.665 0.449 -8.173 1.00 64.94 182 LYS A C 1
ATOM 1389 O O . LYS A 1 182 ? -10.453 0.349 -6.971 1.00 64.94 182 LYS A O 1
ATOM 1394 N N . SER A 1 183 ? -9.761 0.117 -9.066 1.00 66.12 183 SER A N 1
ATOM 1395 C CA . SER A 1 183 ? -8.439 -0.346 -8.688 1.00 66.12 183 SER A CA 1
ATOM 1396 C C . SER A 1 183 ? -7.694 0.692 -7.823 1.00 66.12 183 SER A C 1
ATOM 1398 O O . SER A 1 183 ? -6.905 0.323 -6.968 1.00 66.12 183 SER A O 1
ATOM 1400 N N . GLU A 1 184 ? -8.003 1.974 -7.964 1.00 75.69 184 GLU A N 1
ATOM 1401 C CA . GLU A 1 184 ? -7.569 3.091 -7.131 1.00 75.69 184 GLU A CA 1
ATOM 1402 C C . GLU A 1 184 ? -7.872 2.862 -5.641 1.00 75.69 184 GLU A C 1
ATOM 1404 O O . GLU A 1 184 ? -7.054 3.227 -4.799 1.00 75.69 184 GLU A O 1
ATOM 1409 N N . ASP A 1 185 ? -8.970 2.173 -5.316 1.00 80.81 185 ASP A N 1
ATOM 1410 C CA . ASP A 1 185 ? -9.305 1.791 -3.943 1.00 80.81 185 ASP A CA 1
ATOM 1411 C C . ASP A 1 185 ? -8.294 0.770 -3.392 1.00 80.81 185 ASP A C 1
ATOM 1413 O O . ASP A 1 185 ? -7.792 0.922 -2.280 1.00 80.81 185 ASP A O 1
ATOM 1417 N N . ASP A 1 186 ? -7.930 -0.231 -4.204 1.00 79.44 186 ASP A N 1
ATOM 1418 C CA . ASP A 1 186 ? -6.874 -1.199 -3.880 1.00 79.44 186 ASP A CA 1
ATOM 1419 C C . ASP A 1 186 ? -5.499 -0.506 -3.793 1.00 79.44 186 ASP A C 1
ATOM 1421 O O . ASP A 1 186 ? -4.706 -0.821 -2.910 1.00 79.44 186 ASP A O 1
ATOM 1425 N N . LEU A 1 187 ? -5.197 0.452 -4.685 1.00 80.50 187 LEU A N 1
ATOM 1426 C CA . LEU A 1 187 ? -3.929 1.198 -4.656 1.00 80.50 187 LEU A CA 1
ATOM 1427 C C . LEU A 1 187 ? -3.787 1.984 -3.354 1.00 80.50 187 LEU A C 1
ATOM 1429 O O . LEU A 1 187 ? -2.747 1.899 -2.705 1.00 80.50 187 LEU A O 1
ATOM 1433 N N . TRP A 1 188 ? -4.837 2.710 -2.965 1.00 86.88 188 TRP A N 1
ATOM 1434 C CA . TRP A 1 188 ? -4.889 3.395 -1.682 1.00 86.88 188 TRP A CA 1
ATOM 1435 C C . TRP A 1 188 ? -4.713 2.396 -0.536 1.00 86.88 188 TRP A C 1
ATOM 1437 O O . TRP A 1 188 ? -3.814 2.577 0.284 1.00 86.88 188 TRP A O 1
ATOM 1447 N N . PHE A 1 189 ? -5.475 1.297 -0.525 1.00 87.94 189 PHE A N 1
ATOM 1448 C CA . PHE A 1 189 ? -5.400 0.311 0.549 1.00 87.94 189 PHE A CA 1
ATOM 1449 C C . PHE A 1 189 ? -3.980 -0.250 0.718 1.00 87.94 189 PHE A C 1
ATOM 1451 O O . PHE A 1 189 ? -3.395 -0.137 1.792 1.00 87.94 189 PHE A O 1
ATOM 1458 N N . TYR A 1 190 ? -3.379 -0.800 -0.340 1.00 85.50 190 TYR A N 1
ATOM 1459 C CA . TYR A 1 190 ? -2.043 -1.399 -0.245 1.00 85.50 190 TYR A CA 1
ATOM 1460 C C . TYR A 1 190 ? -0.925 -0.360 -0.090 1.00 85.50 190 TYR A C 1
ATOM 1462 O O . TYR A 1 190 ? 0.192 -0.724 0.274 1.00 85.50 190 TYR A O 1
ATOM 1470 N N . SER A 1 191 ? -1.204 0.927 -0.331 1.00 83.31 191 SER A N 1
ATOM 1471 C CA . SER A 1 191 ? -0.266 1.999 0.009 1.00 83.31 191 SER A CA 1
ATOM 1472 C C . SER A 1 191 ? -0.173 2.250 1.521 1.00 83.31 191 SER A C 1
ATOM 1474 O O . SER A 1 191 ? 0.828 2.788 1.994 1.00 83.31 191 SER A O 1
ATOM 1476 N N . SER A 1 192 ? -1.208 1.859 2.268 1.00 87.00 192 SER A N 1
ATOM 1477 C CA . SER A 1 192 ? -1.432 2.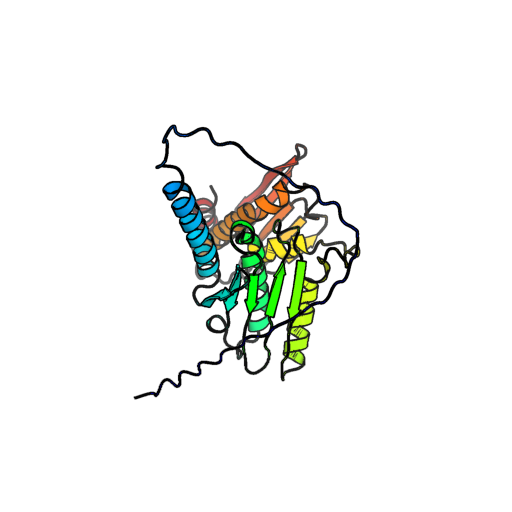277 3.655 1.00 87.00 192 SER A CA 1
ATOM 1478 C C . SER A 1 192 ? -1.496 1.132 4.654 1.00 87.00 192 SER A C 1
ATOM 1480 O O . SER A 1 192 ? -1.236 1.340 5.834 1.00 87.00 192 SER A O 1
ATOM 1482 N N . PHE A 1 193 ? -1.826 -0.069 4.188 1.00 87.56 193 PHE A N 1
ATOM 1483 C CA . PHE A 1 193 ? -2.094 -1.222 5.031 1.00 87.56 193 PHE A CA 1
ATOM 1484 C C . PHE A 1 193 ? -1.235 -2.423 4.626 1.00 87.56 193 PHE A C 1
ATOM 1486 O O . PHE A 1 193 ? -0.997 -2.642 3.432 1.00 87.56 193 PHE A 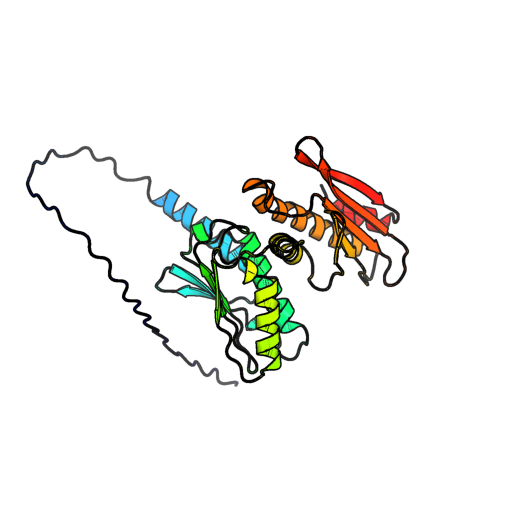O 1
ATOM 1493 N N . PRO A 1 194 ? -0.809 -3.261 5.592 1.00 83.44 194 PRO A N 1
ATOM 1494 C CA . PRO A 1 194 ? -0.202 -4.545 5.288 1.00 83.44 194 PRO A CA 1
ATOM 1495 C C . PRO A 1 194 ? -1.112 -5.385 4.394 1.00 83.44 194 PRO A C 1
ATOM 1497 O O . PRO A 1 194 ? -2.302 -5.566 4.656 1.00 83.44 194 PRO A O 1
ATOM 1500 N N . SER A 1 195 ? -0.532 -5.968 3.355 1.00 78.25 195 SER A N 1
ATOM 1501 C CA . SER A 1 195 ? -1.281 -6.726 2.356 1.00 78.25 195 SER A CA 1
ATOM 1502 C C . SER A 1 195 ? -1.933 -8.011 2.858 1.00 78.25 195 SER A C 1
ATOM 1504 O O . SER A 1 195 ? -2.833 -8.548 2.211 1.00 78.25 195 SER A O 1
ATOM 1506 N N . SER A 1 196 ? -1.470 -8.516 3.998 1.00 81.00 196 SER A N 1
ATOM 1507 C CA . SER A 1 196 ? -2.040 -9.671 4.679 1.00 81.00 196 SER A CA 1
ATOM 1508 C C . SER A 1 196 ? -3.350 -9.353 5.400 1.00 81.00 196 SER A C 1
ATOM 1510 O O . SER A 1 196 ? -4.046 -10.289 5.796 1.00 81.00 196 SER A O 1
ATOM 1512 N N . LEU A 1 197 ? -3.700 -8.073 5.582 1.00 86.56 197 LEU A N 1
ATOM 1513 C CA . LEU A 1 197 ? -4.905 -7.693 6.308 1.00 86.56 197 LEU A CA 1
ATOM 1514 C C . LEU A 1 197 ? -6.173 -8.045 5.517 1.00 86.56 197 LEU A C 1
ATOM 1516 O O . LEU A 1 197 ? -6.345 -7.591 4.377 1.00 86.56 197 LEU A O 1
ATOM 1520 N N . PRO A 1 198 ? -7.103 -8.811 6.120 1.00 86.62 198 PRO A N 1
ATOM 1521 C CA . PRO A 1 198 ? -8.402 -9.066 5.523 1.00 86.62 198 PRO A CA 1
ATOM 1522 C C . PRO A 1 198 ? -9.184 -7.765 5.338 1.00 86.62 198 PRO A C 1
ATOM 1524 O O . PRO A 1 198 ? -9.446 -7.039 6.299 1.00 86.62 198 PRO A O 1
ATOM 1527 N N . HIS A 1 199 ? -9.611 -7.507 4.107 1.00 87.75 199 HIS A N 1
ATOM 1528 C CA . HIS A 1 199 ? -10.398 -6.332 3.762 1.00 87.75 199 HIS A CA 1
ATOM 1529 C C . HIS A 1 199 ? -11.456 -6.655 2.709 1.00 87.75 199 HIS A C 1
ATOM 1531 O O . HIS A 1 199 ? -11.350 -7.646 1.981 1.00 87.75 199 HIS A O 1
ATOM 1537 N N . LYS A 1 200 ? -12.491 -5.819 2.640 1.00 85.56 200 LYS A N 1
ATOM 1538 C CA . LYS A 1 200 ? -13.509 -5.863 1.588 1.00 85.56 200 LYS A CA 1
ATOM 1539 C C . LYS A 1 200 ? -14.150 -4.494 1.399 1.00 85.56 200 LYS A C 1
ATOM 1541 O O . LYS A 1 200 ? -14.357 -3.780 2.375 1.00 85.56 200 LYS A O 1
ATOM 1546 N N . LEU A 1 201 ? -14.556 -4.183 0.177 1.00 81.06 201 LEU A N 1
ATOM 1547 C CA . LEU A 1 201 ? -15.477 -3.085 -0.091 1.00 81.06 201 LEU A CA 1
ATOM 1548 C C . LEU A 1 201 ? -16.923 -3.585 0.084 1.00 81.06 201 LEU A C 1
ATOM 1550 O O . LEU A 1 201 ? -17.298 -4.606 -0.491 1.00 81.06 201 LEU A O 1
ATOM 1554 N N . SER A 1 202 ? -17.721 -2.907 0.909 1.00 80.38 202 SER A N 1
ATOM 1555 C CA . SER A 1 202 ? -19.129 -3.234 1.176 1.00 80.38 202 SER A CA 1
ATOM 1556 C C . SER A 1 202 ? -19.936 -1.945 1.234 1.00 80.38 202 SER A C 1
ATOM 1558 O O . SER A 1 202 ? -19.647 -1.112 2.084 1.00 80.38 202 SER A O 1
ATOM 1560 N N . ASP A 1 203 ? -20.936 -1.786 0.364 1.00 79.19 203 ASP A N 1
ATOM 1561 C CA . ASP A 1 203 ? -21.850 -0.629 0.350 1.00 79.19 203 ASP A CA 1
ATOM 1562 C C . ASP A 1 203 ? -21.121 0.729 0.432 1.00 79.19 203 ASP A C 1
ATOM 1564 O O . ASP A 1 203 ? -21.456 1.582 1.249 1.00 79.19 203 ASP A O 1
ATOM 1568 N N . SER A 1 204 ? -20.082 0.905 -0.393 1.00 83.81 204 SER A N 1
ATOM 1569 C CA . SER A 1 204 ? -19.207 2.092 -0.415 1.00 83.81 204 SER A CA 1
ATOM 1570 C C . SER A 1 204 ? -18.355 2.320 0.842 1.00 83.81 204 SER A C 1
ATOM 1572 O O . SER A 1 204 ? -17.754 3.383 0.978 1.00 83.81 204 SER A O 1
ATOM 1574 N N . THR A 1 205 ? -18.205 1.322 1.713 1.00 86.94 205 THR A N 1
ATOM 1575 C CA . THR A 1 205 ? -17.271 1.367 2.846 1.00 86.94 205 THR A CA 1
ATOM 1576 C C . THR A 1 205 ? -16.202 0.289 2.724 1.00 86.94 205 THR A C 1
ATOM 1578 O O . THR A 1 205 ? -16.494 -0.902 2.586 1.00 86.94 205 THR A O 1
A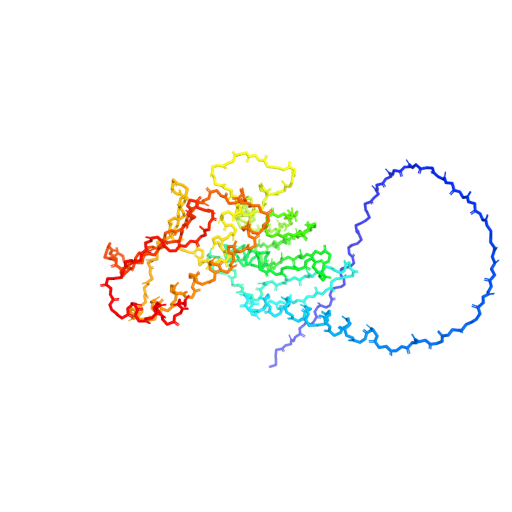TOM 1581 N N . TYR A 1 206 ? -14.939 0.699 2.816 1.00 87.69 206 TYR A N 1
ATOM 1582 C CA . TYR A 1 206 ? -13.806 -0.214 2.890 1.00 87.69 206 TYR A CA 1
ATOM 1583 C C . TYR A 1 206 ? -13.685 -0.774 4.311 1.00 87.69 206 TYR A C 1
ATOM 1585 O O . TYR A 1 206 ? -13.285 -0.073 5.235 1.00 87.69 206 TYR A O 1
ATOM 1593 N N . VAL A 1 207 ? -14.058 -2.034 4.517 1.00 89.88 207 VAL A N 1
ATOM 1594 C CA . VAL A 1 207 ? -13.993 -2.694 5.826 1.00 89.88 207 VAL A CA 1
ATOM 1595 C C . VAL A 1 207 ? -12.657 -3.411 5.963 1.00 89.88 207 VAL A C 1
ATOM 1597 O O . VAL A 1 207 ? -12.362 -4.309 5.176 1.00 89.88 207 VAL A O 1
ATOM 1600 N N . ILE A 1 208 ? -11.878 -3.041 6.976 1.00 92.12 208 ILE A N 1
ATOM 1601 C CA . ILE A 1 208 ? -10.520 -3.521 7.241 1.00 92.12 208 ILE A CA 1
ATOM 1602 C C . ILE A 1 208 ? -10.511 -4.202 8.607 1.00 92.12 208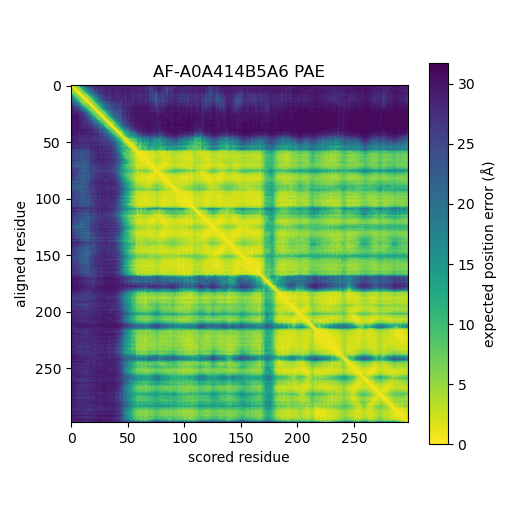 ILE A C 1
ATOM 1604 O O . ILE A 1 208 ? -10.767 -3.574 9.634 1.00 92.12 208 ILE A O 1
ATOM 1608 N N . ASN A 1 209 ? -10.215 -5.499 8.628 1.00 89.88 209 ASN A N 1
ATOM 1609 C CA . ASN A 1 209 ? -10.219 -6.287 9.853 1.00 89.88 209 ASN A CA 1
ATOM 1610 C C . ASN A 1 209 ? -8.791 -6.521 10.333 1.00 89.88 209 ASN A C 1
ATOM 1612 O O . ASN A 1 209 ? -8.057 -7.331 9.767 1.00 89.88 209 ASN A O 1
ATOM 1616 N N . TYR A 1 210 ? -8.423 -5.863 11.423 1.00 90.00 210 TYR A N 1
ATOM 1617 C CA . TYR A 1 210 ? -7.180 -6.136 12.118 1.00 90.00 210 TYR A CA 1
ATOM 1618 C C . TYR A 1 210 ? -7.352 -7.337 13.041 1.00 90.00 210 TYR A C 1
ATOM 1620 O O . TYR A 1 210 ? -8.157 -7.332 13.974 1.00 90.00 210 TYR A O 1
ATOM 1628 N N . ARG A 1 211 ? -6.562 -8.371 12.761 1.00 83.50 211 ARG A N 1
ATOM 1629 C CA . ARG A 1 211 ? -6.360 -9.540 13.617 1.00 83.50 211 ARG A CA 1
ATOM 1630 C C . ARG A 1 211 ? -4.865 -9.665 13.848 1.00 83.50 211 ARG A C 1
ATOM 1632 O O . ARG A 1 211 ? -4.180 -10.397 13.140 1.00 83.50 211 ARG A O 1
ATOM 1639 N N . TYR A 1 212 ? -4.345 -8.836 14.746 1.00 70.19 212 TYR A N 1
ATOM 1640 C CA . TYR A 1 212 ? -2.922 -8.837 15.054 1.00 70.19 212 TYR A CA 1
ATOM 1641 C C . TYR A 1 212 ? -2.663 -9.690 16.288 1.00 70.19 212 TYR A C 1
ATOM 1643 O O . TYR A 1 212 ? -3.257 -9.466 17.340 1.00 70.19 212 TYR A O 1
ATOM 1651 N N . ASP A 1 213 ? -1.739 -10.636 16.160 1.00 64.56 213 ASP A N 1
ATOM 1652 C CA . ASP A 1 213 ? -1.261 -11.456 17.271 1.00 64.56 213 ASP A CA 1
ATOM 1653 C C . ASP A 1 213 ? -0.164 -10.671 18.021 1.00 64.56 213 ASP A C 1
ATOM 1655 O O . ASP A 1 213 ? 1.034 -10.955 17.948 1.00 64.56 213 ASP A O 1
ATOM 1659 N N . ALA A 1 214 ? -0.555 -9.541 18.619 1.00 62.25 214 ALA A N 1
ATOM 1660 C CA . ALA A 1 214 ? 0.363 -8.663 19.336 1.00 62.25 214 ALA A CA 1
ATOM 1661 C C . ALA A 1 214 ? 0.646 -9.202 20.745 1.00 62.25 214 ALA A C 1
ATOM 1663 O O . ALA A 1 214 ? -0.247 -9.678 21.439 1.00 62.25 214 ALA A O 1
ATOM 1664 N N . LYS A 1 215 ? 1.895 -9.058 21.211 1.00 66.50 215 LYS A N 1
ATOM 1665 C CA . LYS A 1 215 ? 2.295 -9.453 22.577 1.00 66.50 215 LYS A CA 1
ATOM 1666 C C . LYS A 1 215 ? 1.599 -8.642 23.675 1.00 66.50 215 LYS A C 1
ATOM 1668 O O . LYS A 1 215 ? 1.500 -9.125 24.800 1.00 66.50 215 LYS A O 1
ATOM 1673 N N . ASP A 1 216 ? 1.160 -7.423 23.364 1.00 86.50 216 ASP A N 1
ATOM 1674 C CA . ASP A 1 216 ? 0.393 -6.562 24.258 1.00 86.50 216 ASP A CA 1
ATOM 1675 C C . ASP A 1 216 ? -0.555 -5.644 23.463 1.00 86.50 216 ASP A C 1
ATOM 1677 O O . ASP A 1 216 ? -0.290 -5.291 22.309 1.00 86.50 216 ASP A O 1
ATOM 1681 N N . THR A 1 217 ? -1.675 -5.261 24.085 1.00 90.06 217 THR A N 1
ATOM 1682 C CA . THR A 1 217 ? -2.732 -4.474 23.431 1.00 90.06 217 THR A CA 1
ATOM 1683 C C . THR A 1 217 ? -2.352 -3.008 23.211 1.00 90.06 217 THR A C 1
ATOM 1685 O O . THR A 1 217 ? -2.886 -2.377 22.305 1.00 90.06 217 THR A O 1
ATOM 1688 N N . TYR A 1 218 ? -1.393 -2.462 23.965 1.00 91.75 218 TYR A N 1
ATOM 1689 C CA . TYR A 1 218 ? -0.929 -1.079 23.805 1.00 91.75 218 TYR A CA 1
ATOM 1690 C C . TYR A 1 218 ? -0.118 -0.896 22.513 1.00 91.75 218 TYR A C 1
ATOM 1692 O O . TYR A 1 218 ? -0.421 -0.024 21.700 1.00 91.75 218 TYR A O 1
ATOM 1700 N N . SER A 1 219 ? 0.864 -1.762 22.271 1.00 90.50 219 SER A N 1
ATOM 1701 C CA . SER A 1 219 ? 1.667 -1.784 21.045 1.00 90.50 219 SER A CA 1
ATOM 1702 C C . SER A 1 219 ? 0.803 -2.075 19.814 1.00 90.50 219 SER A C 1
ATOM 1704 O O . SER A 1 219 ? 1.052 -1.537 18.731 1.00 90.50 219 SER A O 1
ATOM 1706 N N . TYR A 1 220 ? -0.251 -2.880 19.985 1.00 91.31 220 TYR A N 1
ATOM 1707 C CA . TYR A 1 220 ? -1.263 -3.083 18.953 1.00 91.31 220 TYR A CA 1
ATOM 1708 C C . TYR A 1 220 ? -1.985 -1.772 18.613 1.00 91.31 220 TYR A C 1
ATOM 1710 O O . TYR A 1 220 ? -2.024 -1.390 17.444 1.00 91.31 220 TYR A O 1
ATOM 1718 N N . GLY A 1 221 ? -2.457 -1.037 19.627 1.00 92.00 221 GLY A N 1
ATOM 1719 C CA . GLY A 1 221 ? -3.055 0.289 19.451 1.00 92.00 221 GLY A CA 1
ATOM 1720 C C . GLY A 1 221 ? -2.144 1.252 18.687 1.00 92.00 221 GLY A C 1
ATOM 1721 O O . GLY A 1 221 ? -2.590 1.884 17.732 1.00 92.00 221 GLY A O 1
ATOM 1722 N N . LYS A 1 222 ? -0.846 1.299 19.027 1.00 92.69 222 LYS A N 1
ATOM 1723 C CA . LYS A 1 222 ? 0.136 2.132 18.306 1.00 92.69 222 LYS A CA 1
ATOM 1724 C C . LYS A 1 222 ? 0.276 1.747 16.834 1.00 92.69 222 LYS A C 1
ATOM 1726 O O . LYS A 1 222 ? 0.321 2.621 15.977 1.00 92.69 222 LYS A O 1
ATOM 1731 N N . THR A 1 223 ? 0.342 0.449 16.542 1.00 90.69 223 THR A N 1
ATOM 1732 C CA . THR A 1 223 ? 0.475 -0.049 15.163 1.00 90.69 223 THR A CA 1
ATOM 1733 C C . THR A 1 223 ? -0.732 0.368 14.326 1.00 90.69 223 THR A C 1
ATOM 1735 O O . THR A 1 223 ? -0.572 0.991 13.282 1.00 90.69 223 THR A O 1
ATOM 1738 N N . VAL A 1 224 ? -1.942 0.122 14.838 1.00 91.50 224 VAL A N 1
ATOM 1739 C CA . VAL A 1 224 ? -3.188 0.516 14.163 1.00 91.50 224 VAL A CA 1
ATOM 1740 C C . VAL A 1 224 ? -3.266 2.032 13.983 1.00 91.50 224 VAL A C 1
ATOM 1742 O O . VAL A 1 224 ? -3.645 2.502 12.915 1.00 91.50 224 VAL A O 1
ATOM 1745 N N . GLY A 1 225 ? -2.888 2.810 14.999 1.00 91.81 225 GLY A N 1
ATOM 1746 C CA . GLY A 1 225 ? -2.911 4.271 14.919 1.00 91.81 225 GLY A CA 1
ATOM 1747 C C . GLY A 1 225 ? -1.953 4.825 13.864 1.00 91.81 225 GLY A C 1
ATOM 1748 O O . GLY A 1 225 ? -2.311 5.745 13.131 1.00 91.81 225 GLY A O 1
ATOM 1749 N N . ASN A 1 226 ? -0.763 4.234 13.734 1.00 90.88 226 ASN A N 1
ATOM 1750 C CA . ASN A 1 226 ? 0.185 4.594 12.682 1.00 90.88 226 ASN A CA 1
ATOM 1751 C C . ASN A 1 226 ? -0.381 4.317 11.281 1.00 90.88 226 ASN A C 1
ATOM 1753 O O . ASN A 1 226 ? -0.324 5.186 10.410 1.00 90.88 226 ASN A O 1
ATOM 1757 N N . ASP A 1 227 ? -0.961 3.133 11.088 1.00 90.62 227 ASP A N 1
ATOM 1758 C CA . ASP A 1 227 ? -1.552 2.738 9.809 1.00 90.62 227 ASP A CA 1
ATOM 1759 C C . ASP A 1 227 ? -2.755 3.628 9.448 1.00 90.62 227 ASP A C 1
ATOM 1761 O O . ASP A 1 227 ? -2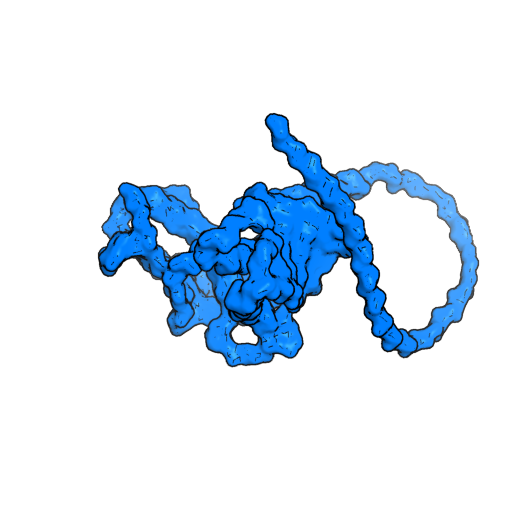.897 4.025 8.294 1.00 90.62 227 ASP A O 1
ATOM 1765 N N . ILE A 1 228 ? -3.577 4.029 10.431 1.00 91.12 228 ILE A N 1
ATOM 1766 C CA . ILE A 1 228 ? -4.661 5.008 10.235 1.00 91.12 228 ILE A CA 1
ATOM 1767 C C . ILE A 1 228 ? -4.110 6.340 9.729 1.00 91.12 228 ILE A C 1
ATOM 1769 O O . ILE A 1 228 ? -4.614 6.870 8.739 1.00 91.12 228 ILE A O 1
ATOM 1773 N N . ASN A 1 229 ? -3.072 6.879 10.370 1.00 89.31 229 ASN A N 1
ATOM 1774 C CA . ASN A 1 229 ? -2.473 8.140 9.938 1.00 89.31 229 ASN A CA 1
ATOM 1775 C C . ASN A 1 229 ? -1.924 8.037 8.511 1.00 89.31 229 ASN A C 1
ATOM 1777 O O . ASN A 1 229 ? -2.210 8.901 7.684 1.00 89.31 229 ASN A O 1
ATOM 1781 N N . THR A 1 230 ? -1.212 6.950 8.198 1.00 88.06 230 THR A N 1
ATOM 1782 C CA . THR A 1 230 ? -0.706 6.694 6.840 1.00 88.06 230 THR A CA 1
ATOM 1783 C C . THR A 1 230 ? -1.852 6.575 5.831 1.00 88.06 230 THR A C 1
ATOM 1785 O O . THR A 1 230 ? -1.776 7.124 4.732 1.00 88.06 230 THR A O 1
ATOM 1788 N N . ALA A 1 231 ? -2.953 5.912 6.193 1.00 89.69 231 ALA A N 1
ATOM 1789 C CA . ALA A 1 231 ? -4.146 5.803 5.356 1.00 89.69 231 ALA A CA 1
ATOM 1790 C C . ALA A 1 231 ? -4.788 7.158 5.057 1.00 89.69 231 ALA A C 1
ATOM 1792 O O . ALA A 1 231 ? -5.139 7.433 3.908 1.00 89.69 231 ALA A O 1
ATOM 1793 N N . VAL A 1 232 ? -4.897 8.023 6.066 1.00 87.38 232 VAL A N 1
ATOM 1794 C CA . VAL A 1 232 ? -5.417 9.388 5.917 1.00 87.38 232 VAL A CA 1
ATOM 1795 C C . VAL A 1 232 ? -4.489 10.245 5.057 1.00 87.38 232 VAL A C 1
ATOM 1797 O O . VAL A 1 232 ? -4.961 10.990 4.198 1.00 87.38 232 VAL A O 1
ATOM 1800 N N . GLU A 1 233 ? -3.174 10.151 5.250 1.00 85.00 233 GLU A N 1
ATOM 1801 C CA . GLU A 1 233 ? -2.192 10.882 4.444 1.00 85.00 233 GLU A CA 1
ATOM 1802 C C . GLU A 1 233 ? -2.240 10.467 2.975 1.00 85.00 233 GLU A C 1
ATOM 1804 O O . GLU A 1 233 ? -2.375 11.331 2.103 1.00 85.00 233 GLU A O 1
ATOM 1809 N N . ASN A 1 234 ? -2.246 9.162 2.710 1.00 84.81 234 ASN A N 1
ATOM 1810 C CA . ASN A 1 234 ? -2.323 8.617 1.359 1.00 84.81 234 ASN A CA 1
ATOM 1811 C C . ASN A 1 234 ? -3.694 8.812 0.711 1.00 84.81 234 ASN A C 1
ATOM 1813 O O . ASN A 1 234 ? -3.801 8.667 -0.500 1.00 84.81 234 ASN A O 1
ATOM 1817 N N . LEU A 1 235 ? -4.745 9.155 1.463 1.00 84.19 235 LEU A N 1
ATOM 1818 C CA . LEU A 1 235 ? -6.055 9.490 0.899 1.00 84.19 235 LEU A CA 1
ATOM 1819 C C . LEU A 1 235 ? -6.040 10.866 0.207 1.00 84.19 235 LEU A C 1
ATOM 1821 O O . LEU A 1 235 ? -6.705 11.060 -0.814 1.00 84.19 235 LEU A O 1
ATOM 1825 N N . LYS A 1 236 ? -5.254 11.826 0.722 1.00 79.38 236 LYS A N 1
ATOM 1826 C CA . LYS A 1 236 ? -5.237 13.228 0.253 1.00 79.38 236 LYS A CA 1
ATOM 1827 C C . LYS A 1 236 ? -4.997 13.373 -1.262 1.00 79.38 236 LYS A C 1
ATOM 1829 O O . LYS A 1 236 ? -5.747 14.124 -1.890 1.00 79.38 236 LYS A O 1
ATOM 1834 N N . PRO A 1 237 ? -4.031 12.671 -1.893 1.00 74.31 237 PRO A N 1
ATOM 1835 C CA . PRO A 1 237 ? -3.808 12.761 -3.337 1.00 74.31 237 PRO A CA 1
ATOM 1836 C C . PRO A 1 237 ? -5.019 12.339 -4.180 1.00 74.31 237 PRO A C 1
ATOM 1838 O O . PRO A 1 237 ? -5.255 12.919 -5.238 1.00 74.31 237 PRO A O 1
ATOM 1841 N N . TYR A 1 238 ? -5.814 11.369 -3.722 1.00 75.94 238 TYR A N 1
ATOM 1842 C CA . TYR A 1 238 ? -7.000 10.907 -4.452 1.00 75.94 238 TYR A CA 1
ATOM 1843 C C . TYR A 1 238 ? -8.174 11.882 -4.311 1.00 75.94 238 TYR A C 1
ATOM 1845 O O . TYR A 1 238 ? -8.939 12.068 -5.256 1.00 75.94 238 TYR A O 1
ATOM 1853 N N . LEU A 1 239 ? -8.288 12.553 -3.160 1.00 74.69 239 LEU A N 1
ATOM 1854 C CA . LEU A 1 239 ? -9.334 13.550 -2.908 1.00 74.69 239 LEU A CA 1
ATOM 1855 C C . LEU A 1 239 ? -9.086 14.873 -3.644 1.00 74.69 239 LEU A C 1
ATOM 1857 O O . LEU A 1 239 ? -10.037 15.495 -4.114 1.00 74.69 239 LEU A O 1
ATOM 1861 N N . ASN A 1 240 ? -7.824 15.290 -3.776 1.00 65.38 240 ASN A N 1
ATOM 1862 C CA . ASN A 1 240 ? -7.463 16.568 -4.396 1.00 65.38 240 ASN A CA 1
ATOM 1863 C C . ASN A 1 240 ? -7.668 16.595 -5.921 1.00 65.38 240 ASN A C 1
ATOM 1865 O O . ASN A 1 240 ? -7.847 17.670 -6.489 1.00 65.38 240 ASN A O 1
ATOM 1869 N N . ASN A 1 241 ? -7.634 15.435 -6.586 1.00 58.00 241 ASN A N 1
ATOM 1870 C CA . ASN A 1 241 ? -7.627 15.357 -8.050 1.00 58.00 241 ASN A CA 1
ATOM 1871 C C . ASN A 1 241 ? -9.024 15.177 -8.676 1.00 58.00 241 ASN A C 1
ATOM 1873 O O . ASN A 1 241 ? -9.247 15.660 -9.784 1.00 58.00 241 ASN A O 1
ATOM 1877 N N . ASN A 1 242 ? -9.973 14.530 -7.983 1.00 60.62 242 ASN A N 1
ATOM 1878 C CA . ASN A 1 242 ? -1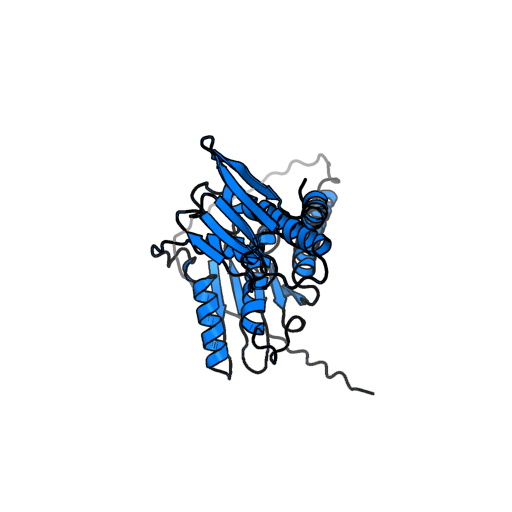1.411 14.491 -8.304 1.00 60.62 242 ASN A CA 1
ATOM 1879 C C . ASN A 1 242 ? -12.150 13.736 -7.182 1.00 60.62 242 ASN A C 1
ATOM 1881 O O . ASN A 1 242 ? -11.714 12.653 -6.792 1.00 60.62 242 ASN A O 1
ATOM 1885 N N . SER A 1 243 ? -13.301 14.221 -6.710 1.00 59.00 243 SER A N 1
ATOM 1886 C CA . SER A 1 243 ? -14.076 13.543 -5.652 1.00 59.00 243 SER A CA 1
ATOM 1887 C C . SER A 1 243 ? -14.657 12.187 -6.076 1.00 59.00 243 SER A C 1
ATOM 1889 O O . SER A 1 243 ? -15.098 11.425 -5.219 1.00 59.00 243 SER A O 1
ATOM 1891 N N . ASN A 1 244 ? -14.623 11.881 -7.377 1.00 66.19 244 ASN A N 1
ATOM 1892 C CA . ASN A 1 244 ? -15.077 10.620 -7.963 1.00 66.19 244 ASN A CA 1
ATOM 1893 C C . ASN A 1 244 ? -13.930 9.638 -8.257 1.00 66.19 244 ASN A C 1
ATOM 1895 O O . ASN A 1 244 ? -14.132 8.692 -9.018 1.00 66.19 244 ASN A O 1
ATOM 1899 N N . THR A 1 245 ? -12.720 9.864 -7.741 1.00 73.62 245 THR A N 1
ATOM 1900 C CA . THR A 1 245 ? -11.575 8.971 -7.994 1.00 73.62 245 THR A CA 1
ATOM 1901 C C . THR A 1 245 ? -11.758 7.612 -7.322 1.00 73.62 245 THR A C 1
ATOM 1903 O O . THR A 1 245 ? -11.591 6.583 -7.966 1.00 73.62 245 THR A O 1
ATOM 1906 N N . LEU A 1 246 ? -12.178 7.609 -6.059 1.00 79.56 246 LEU A N 1
ATOM 1907 C CA . LEU A 1 246 ? -12.439 6.398 -5.279 1.00 79.56 246 LEU A CA 1
ATOM 1908 C C . LEU A 1 246 ? -13.895 5.940 -5.475 1.00 79.56 246 LEU A C 1
ATOM 1910 O O . LEU A 1 246 ? -14.731 6.708 -5.966 1.00 79.56 246 LEU A O 1
ATOM 1914 N N . THR A 1 247 ? -14.205 4.678 -5.170 1.00 79.56 247 THR A N 1
ATOM 1915 C CA . THR A 1 247 ? -15.604 4.185 -5.129 1.00 79.56 247 THR A CA 1
ATOM 1916 C C . THR A 1 247 ? -16.201 4.168 -3.732 1.00 79.56 247 THR A C 1
ATOM 1918 O O . THR A 1 247 ? -17.422 4.081 -3.595 1.00 79.56 247 THR A O 1
ATOM 1921 N N . PHE A 1 248 ? -15.358 4.254 -2.706 1.00 84.81 248 PHE A N 1
ATOM 1922 C CA . PHE A 1 248 ? -15.794 4.272 -1.322 1.00 84.81 248 PHE A CA 1
ATOM 1923 C C . PHE A 1 248 ? -15.957 5.703 -0.799 1.00 84.81 248 PHE A C 1
ATOM 1925 O O . PHE A 1 248 ? -15.191 6.606 -1.135 1.00 84.81 248 PHE A O 1
ATOM 1932 N N . ASP A 1 249 ? -16.944 5.878 0.073 1.00 88.12 249 ASP A N 1
ATOM 1933 C CA . ASP A 1 249 ? -17.213 7.102 0.828 1.00 88.12 249 ASP A CA 1
ATOM 1934 C C . ASP A 1 249 ? -16.764 6.974 2.292 1.00 88.12 249 ASP A C 1
ATOM 1936 O O . ASP A 1 249 ? -16.909 7.912 3.073 1.00 88.12 249 ASP A O 1
ATOM 1940 N N . GLY A 1 250 ? -16.201 5.830 2.685 1.00 90.12 250 GLY A N 1
ATOM 1941 C CA . GLY A 1 250 ? -15.625 5.637 4.007 1.00 90.12 250 GLY A CA 1
ATOM 1942 C C . GLY A 1 250 ? -14.729 4.411 4.107 1.00 90.12 250 GLY A C 1
ATOM 1943 O O . GLY A 1 250 ? -14.760 3.522 3.255 1.00 90.12 250 GLY A O 1
ATOM 1944 N N . PHE A 1 251 ? -13.946 4.344 5.177 1.00 92.12 251 PHE A N 1
ATOM 1945 C CA . PHE A 1 251 ? -13.291 3.113 5.601 1.00 92.12 251 PHE A CA 1
ATOM 1946 C C . PHE A 1 251 ? -13.540 2.863 7.088 1.00 92.12 251 PHE A C 1
ATOM 1948 O O . PHE A 1 251 ? -13.486 3.778 7.909 1.00 92.12 251 PHE A O 1
ATOM 1955 N N . LEU A 1 252 ? -13.811 1.603 7.416 1.00 93.44 252 LEU A N 1
ATOM 1956 C CA . LEU A 1 252 ? -14.093 1.108 8.755 1.00 93.44 252 LEU A CA 1
ATOM 1957 C C . LEU A 1 252 ? -13.000 0.123 9.157 1.00 93.44 252 LEU A C 1
ATOM 1959 O O . LEU A 1 252 ? -12.857 -0.943 8.560 1.00 93.44 252 LEU A O 1
ATOM 1963 N N . ILE A 1 253 ? -12.272 0.459 10.210 1.00 93.44 253 ILE A N 1
ATOM 1964 C CA . ILE A 1 253 ? -11.258 -0.385 10.824 1.00 93.44 253 ILE A CA 1
ATOM 1965 C C . ILE A 1 253 ? -11.861 -1.062 12.046 1.00 93.44 253 ILE A C 1
ATOM 1967 O O . ILE A 1 253 ? -12.334 -0.405 12.974 1.00 93.44 253 ILE A O 1
ATOM 1971 N N . ILE A 1 254 ? -11.820 -2.391 12.050 1.00 93.00 254 ILE A N 1
ATOM 1972 C CA . ILE A 1 254 ? -12.273 -3.228 13.158 1.00 93.00 254 ILE A CA 1
ATOM 1973 C C . ILE A 1 254 ? -11.055 -3.949 13.723 1.00 93.00 254 ILE A C 1
ATOM 1975 O O . ILE A 1 254 ? -10.448 -4.773 13.044 1.00 93.00 254 ILE A O 1
ATOM 1979 N N . CYS A 1 255 ? -10.709 -3.654 14.974 1.00 92.25 255 CYS A N 1
ATOM 1980 C CA . CYS A 1 255 ? -9.597 -4.295 15.672 1.00 92.25 255 CYS A CA 1
ATOM 1981 C C . CYS A 1 255 ? -10.121 -5.403 16.574 1.00 92.25 255 CYS A C 1
ATOM 1983 O O . CYS A 1 255 ? -10.968 -5.153 17.436 1.00 92.25 255 CYS A O 1
ATOM 1985 N N . LEU A 1 256 ? -9.613 -6.615 16.374 1.00 90.25 256 LEU A N 1
ATOM 1986 C CA . LEU A 1 256 ? -10.060 -7.832 17.044 1.00 90.25 256 LEU A CA 1
ATOM 1987 C C . LEU A 1 256 ? -8.948 -8.418 17.918 1.00 90.25 256 LEU A C 1
ATOM 1989 O O . LEU A 1 256 ? -7.763 -8.254 17.612 1.00 90.25 256 LEU A O 1
ATOM 1993 N N . ASP A 1 257 ? -9.352 -9.103 18.985 1.00 85.69 257 ASP A N 1
ATOM 1994 C CA . ASP A 1 257 ? -8.485 -9.904 19.851 1.00 85.69 257 ASP A CA 1
ATOM 1995 C C . ASP A 1 257 ? -8.187 -11.251 19.185 1.00 85.69 257 ASP A C 1
ATOM 1997 O O . ASP A 1 257 ? -8.985 -12.195 19.277 1.00 85.69 257 ASP A O 1
ATOM 2001 N N . GLY A 1 258 ? -7.064 -11.297 18.464 1.00 80.12 258 GLY A N 1
ATOM 2002 C CA . GLY A 1 258 ? -6.596 -12.472 17.736 1.00 80.12 258 GLY A CA 1
ATOM 2003 C C . GLY A 1 258 ? -7.687 -13.100 16.863 1.00 80.12 258 GLY A C 1
ATOM 2004 O O . GLY A 1 258 ? -8.313 -12.448 16.015 1.00 80.12 258 GLY A O 1
ATOM 2005 N N . ASP A 1 259 ? -7.932 -14.387 17.099 1.00 79.62 259 ASP A N 1
ATOM 2006 C CA . ASP A 1 259 ? -8.944 -15.171 16.385 1.00 79.62 259 ASP A CA 1
ATOM 2007 C C . ASP A 1 259 ? -10.357 -15.040 16.969 1.00 79.62 259 ASP A C 1
ATOM 2009 O O . ASP A 1 259 ? -11.313 -15.572 16.403 1.00 79.62 259 ASP A O 1
ATOM 2013 N N . SER A 1 260 ? -10.529 -14.337 18.090 1.00 81.81 260 SER A N 1
ATOM 2014 C CA . SER A 1 260 ? -11.855 -14.116 18.662 1.00 81.81 260 SER A CA 1
ATOM 2015 C C . SER A 1 260 ? -12.613 -13.002 17.928 1.00 81.81 260 SER A C 1
ATOM 2017 O O . SER A 1 260 ? -12.045 -12.208 17.175 1.00 81.81 260 SER A O 1
ATOM 2019 N N . ASP A 1 261 ? -13.923 -12.925 18.164 1.00 82.88 261 ASP A N 1
ATOM 2020 C CA . ASP A 1 261 ? -14.759 -11.809 17.700 1.00 82.88 261 ASP A CA 1
ATOM 2021 C C . ASP A 1 261 ? -14.833 -10.665 18.728 1.00 82.88 261 ASP A C 1
ATOM 2023 O O . ASP A 1 261 ? -15.607 -9.714 18.571 1.00 82.88 261 ASP A O 1
ATOM 2027 N N . THR A 1 262 ? -14.028 -10.741 19.793 1.00 85.44 262 THR A N 1
ATOM 2028 C CA . THR A 1 262 ? -13.909 -9.667 20.778 1.00 85.44 262 THR A CA 1
ATOM 2029 C C . THR A 1 262 ? -13.245 -8.469 20.113 1.00 85.44 262 THR A C 1
ATOM 2031 O O . THR A 1 262 ? -12.128 -8.558 19.609 1.00 85.44 262 THR A O 1
ATOM 2034 N N . ARG A 1 263 ? -13.946 -7.334 20.096 1.00 88.31 263 ARG A N 1
ATOM 2035 C CA . ARG A 1 263 ? -13.475 -6.098 19.461 1.00 88.31 263 ARG A CA 1
ATOM 2036 C C . ARG A 1 263 ? -12.751 -5.227 20.481 1.00 88.31 263 ARG A C 1
ATOM 2038 O O . ARG A 1 263 ? -13.318 -4.953 21.535 1.00 88.31 263 ARG A O 1
ATOM 2045 N N . TYR A 1 264 ? -11.570 -4.727 20.134 1.00 88.00 264 TYR A N 1
ATOM 2046 C CA . TYR A 1 264 ? -10.856 -3.694 20.892 1.00 88.00 264 TYR A CA 1
ATOM 2047 C C . TYR A 1 264 ? -11.195 -2.282 20.416 1.00 88.00 264 TYR A C 1
ATOM 2049 O O . TYR A 1 264 ? -11.302 -1.366 21.234 1.00 88.00 264 TYR A O 1
ATOM 2057 N N . CYS A 1 265 ? -11.400 -2.109 19.109 1.00 90.25 265 CYS A N 1
ATOM 2058 C CA . CYS A 1 265 ? -11.686 -0.813 18.506 1.00 90.25 265 CYS A CA 1
ATOM 2059 C C . CYS A 1 265 ? -12.556 -0.954 17.253 1.00 90.25 265 CYS A C 1
ATOM 2061 O O . CYS A 1 265 ? -12.413 -1.912 16.492 1.00 90.25 265 CYS A O 1
ATOM 2063 N N . GLU A 1 266 ? -13.445 0.015 17.051 1.00 92.69 266 GLU A N 1
ATOM 2064 C CA . GLU A 1 266 ? -14.030 0.334 15.751 1.00 92.69 266 GLU A CA 1
ATOM 2065 C C . GLU A 1 266 ? -13.751 1.808 15.462 1.00 92.69 266 GLU A C 1
ATOM 2067 O O . GLU A 1 266 ? -14.136 2.680 16.248 1.00 92.69 266 GLU A O 1
ATOM 2072 N N . TYR A 1 267 ? -13.079 2.067 14.349 1.00 91.94 267 TYR A N 1
ATOM 2073 C CA . TYR A 1 267 ? -12.743 3.401 13.875 1.00 91.94 267 TYR A CA 1
ATOM 2074 C C . TYR A 1 267 ? -13.280 3.554 12.458 1.00 91.94 267 TYR A C 1
ATOM 2076 O O . TYR A 1 267 ? -12.926 2.766 11.585 1.00 91.94 267 TYR A O 1
ATOM 2084 N N . GLU A 1 268 ? -14.111 4.557 12.213 1.00 92.75 268 GLU A N 1
ATOM 2085 C CA . GLU A 1 268 ? -14.627 4.853 10.880 1.00 92.75 268 GLU A CA 1
ATOM 2086 C C . GLU A 1 268 ? -14.331 6.296 10.510 1.00 92.75 268 GLU A C 1
ATOM 2088 O O . GLU A 1 268 ? -14.694 7.220 11.243 1.00 92.75 268 GLU A O 1
ATOM 2093 N N . LEU A 1 269 ? -13.702 6.470 9.351 1.00 92.31 269 LEU A N 1
ATOM 2094 C CA . LEU A 1 269 ? -13.586 7.751 8.677 1.00 92.31 269 LEU A CA 1
ATOM 2095 C C . LEU A 1 269 ? -14.488 7.715 7.449 1.00 92.31 269 LEU A C 1
ATOM 2097 O O . LEU A 1 269 ? -14.310 6.857 6.583 1.00 92.31 269 LEU A O 1
ATOM 2101 N N . SER A 1 270 ? -15.419 8.656 7.346 1.00 91.31 270 SER A N 1
ATOM 2102 C CA . SER A 1 270 ? -16.308 8.739 6.193 1.00 91.31 270 SER A CA 1
ATOM 2103 C C . SER A 1 270 ? -16.538 10.173 5.733 1.00 91.31 270 SER A C 1
ATOM 2105 O O . SER A 1 270 ? -16.323 11.154 6.456 1.00 91.31 270 SER A O 1
ATOM 2107 N N . LYS A 1 271 ? -16.965 10.286 4.482 1.00 88.44 271 LYS A N 1
ATOM 2108 C CA . LYS A 1 271 ? -17.383 11.521 3.842 1.00 88.44 271 LYS A CA 1
ATOM 2109 C C . LYS A 1 271 ? -18.720 11.972 4.430 1.00 88.44 271 LYS A C 1
ATOM 2111 O O . LYS A 1 271 ? -19.676 11.206 4.524 1.00 88.44 271 LYS A O 1
ATOM 2116 N N . LYS A 1 272 ? -18.774 13.229 4.847 1.00 85.00 272 LYS A N 1
ATOM 2117 C CA . LYS A 1 272 ? -19.948 13.909 5.394 1.00 85.00 272 LYS A CA 1
ATOM 2118 C C . LYS A 1 272 ? -20.771 14.538 4.271 1.00 85.00 272 LYS A C 1
ATOM 2120 O O . LYS A 1 272 ? -20.315 14.655 3.134 1.00 85.00 272 LYS A O 1
ATOM 2125 N N . GLU A 1 273 ? -21.976 14.994 4.606 1.00 83.25 273 GLU A N 1
ATOM 2126 C CA . GLU A 1 273 ? -22.893 15.647 3.657 1.00 83.25 273 GLU A CA 1
ATOM 2127 C C . GLU A 1 273 ? -22.294 16.899 2.996 1.00 83.25 273 GLU A C 1
ATOM 2129 O O . GLU A 1 273 ? -22.588 17.190 1.839 1.00 83.25 273 GLU A O 1
ATOM 2134 N N . ASP A 1 274 ? -21.419 17.618 3.704 1.00 81.00 274 ASP A N 1
ATOM 2135 C CA . ASP A 1 274 ? -20.697 18.787 3.185 1.00 81.00 274 ASP A CA 1
ATOM 2136 C C . ASP A 1 274 ? -19.500 18.420 2.282 1.00 81.00 274 ASP A C 1
ATOM 2138 O O . ASP A 1 274 ? -18.788 19.300 1.797 1.00 81.00 274 ASP A O 1
ATOM 2142 N N . GLY A 1 275 ? -19.272 17.124 2.047 1.00 76.31 275 GLY A N 1
ATOM 2143 C CA . GLY A 1 275 ? -18.169 16.584 1.258 1.00 76.31 275 GLY A CA 1
ATOM 2144 C C . GLY A 1 275 ? -16.841 16.474 2.010 1.00 76.31 275 GLY A C 1
ATOM 2145 O O . GLY A 1 275 ? -15.890 15.924 1.450 1.00 76.31 275 GLY A O 1
ATOM 2146 N N . SER A 1 276 ? -16.754 16.956 3.255 1.00 82.25 276 SER A N 1
ATOM 2147 C CA . SER A 1 276 ? -15.565 16.794 4.094 1.00 82.25 276 SER A CA 1
ATOM 2148 C C . SER A 1 276 ? -15.450 15.364 4.621 1.00 82.25 276 SER A C 1
ATOM 2150 O O . SER A 1 276 ? -16.449 14.681 4.813 1.00 82.25 276 SER A O 1
ATOM 2152 N N . TRP A 1 277 ? -14.229 14.897 4.875 1.00 85.75 277 TRP A N 1
ATOM 2153 C CA . TRP A 1 277 ? -13.999 13.605 5.524 1.00 85.75 277 TRP A CA 1
ATOM 2154 C C . TRP A 1 277 ? -13.818 13.808 7.024 1.00 85.75 277 TRP A C 1
ATOM 2156 O O . TRP A 1 277 ? -13.153 14.750 7.456 1.00 85.75 277 TRP A O 1
ATOM 2166 N N . GLY A 1 278 ? -14.401 12.932 7.835 1.00 85.94 278 GLY A N 1
ATOM 2167 C CA . GLY A 1 278 ? -14.196 12.974 9.276 1.00 85.94 278 GLY A CA 1
ATOM 2168 C C . GLY A 1 278 ? -14.594 11.686 9.972 1.00 85.94 278 GLY A C 1
ATOM 2169 O O . GLY A 1 278 ? -15.212 10.805 9.381 1.00 85.94 278 GLY A O 1
ATOM 2170 N N . VAL A 1 279 ? -14.209 11.589 11.242 1.00 89.38 279 VAL A N 1
ATOM 2171 C CA . VAL A 1 279 ? -14.488 10.411 12.064 1.00 89.38 279 VAL A CA 1
ATOM 2172 C C . VAL A 1 279 ? -15.980 10.353 12.378 1.00 89.38 279 VAL A C 1
ATOM 2174 O O . VAL A 1 279 ? -16.535 11.315 12.917 1.00 89.38 279 VAL A O 1
ATOM 2177 N N . THR A 1 280 ? -16.622 9.242 12.031 1.00 86.25 280 THR A N 1
ATOM 2178 C CA . THR A 1 280 ? -18.058 8.995 12.254 1.00 86.25 280 THR A CA 1
ATOM 2179 C C . THR A 1 280 ? -18.313 7.910 13.288 1.00 86.25 280 THR A C 1
ATOM 2181 O O . THR A 1 280 ? -19.277 8.017 14.046 1.00 86.25 280 THR A O 1
ATOM 2184 N N . THR A 1 281 ? -17.402 6.944 13.410 1.00 86.44 281 THR A N 1
ATOM 2185 C CA . THR A 1 281 ? -17.416 5.933 14.471 1.00 86.44 281 THR A CA 1
ATOM 2186 C C . THR A 1 281 ? -16.080 5.939 15.207 1.00 86.44 281 THR A C 1
ATOM 2188 O O . THR A 1 281 ? -15.021 5.859 14.589 1.00 86.44 281 THR A O 1
ATOM 2191 N N . TYR A 1 282 ? -16.126 6.015 16.540 1.00 87.75 282 TYR A N 1
ATOM 2192 C CA . TYR A 1 282 ? -14.953 5.883 17.406 1.00 87.75 282 TYR A CA 1
ATOM 2193 C C . TYR A 1 282 ? -15.327 5.141 18.691 1.00 87.75 282 TYR A C 1
ATOM 2195 O O . TYR A 1 282 ? -15.669 5.744 19.709 1.00 87.75 282 TYR A O 1
ATOM 2203 N N . ASN A 1 283 ? -15.302 3.809 18.628 1.00 88.69 283 ASN A N 1
ATOM 2204 C CA . ASN A 1 283 ? -15.647 2.941 19.751 1.00 88.69 283 ASN A CA 1
ATOM 2205 C C . ASN A 1 283 ? -14.390 2.253 20.278 1.00 88.69 283 ASN A C 1
ATOM 2207 O O . ASN A 1 283 ? -13.789 1.440 19.579 1.00 88.69 283 ASN A O 1
ATOM 2211 N N . LEU A 1 284 ? -14.030 2.524 21.532 1.00 86.94 284 LEU A N 1
ATOM 2212 C CA . LEU A 1 284 ? -12.877 1.924 22.203 1.00 86.94 284 LEU A CA 1
ATOM 2213 C C . LEU A 1 284 ? -13.334 1.042 23.358 1.00 86.94 284 LEU A C 1
ATOM 2215 O O . LEU A 1 284 ? -14.126 1.474 24.195 1.00 86.94 284 LEU A O 1
ATOM 2219 N N . LYS A 1 285 ? -12.850 -0.200 23.376 1.00 85.81 285 LYS A N 1
ATOM 2220 C CA . LYS A 1 285 ? -13.305 -1.245 24.304 1.00 85.81 285 LYS A CA 1
ATOM 2221 C C . LYS A 1 285 ? -12.191 -1.775 25.216 1.00 85.81 285 LYS A C 1
ATOM 2223 O O . LYS A 1 285 ? -12.510 -2.413 26.212 1.00 85.81 285 LYS A O 1
ATOM 2228 N N . ASP A 1 286 ? -10.922 -1.484 24.912 1.00 90.00 286 ASP A N 1
ATOM 2229 C CA . ASP A 1 286 ? -9.758 -1.802 25.755 1.00 90.00 286 ASP A CA 1
ATOM 2230 C C . ASP A 1 286 ? -8.941 -0.538 26.081 1.00 90.00 286 ASP A C 1
ATOM 2232 O O . ASP A 1 286 ? -8.562 0.220 25.185 1.00 90.00 286 ASP A O 1
ATOM 2236 N N . ASP A 1 287 ? -8.656 -0.312 27.369 1.00 90.44 287 ASP A N 1
ATOM 2237 C CA . ASP A 1 287 ? -7.993 0.907 27.859 1.00 90.44 287 ASP A CA 1
ATOM 2238 C C . ASP A 1 287 ? -6.510 0.989 27.469 1.00 90.44 287 ASP A C 1
ATOM 2240 O O . ASP A 1 287 ? -5.974 2.083 27.277 1.00 90.44 287 ASP A O 1
ATOM 2244 N N . ASN A 1 288 ? -5.819 -0.150 27.370 1.00 91.69 288 ASN A N 1
ATOM 2245 C CA . ASN A 1 288 ? -4.411 -0.170 26.979 1.00 91.69 288 ASN A CA 1
ATOM 2246 C C . ASN A 1 288 ? -4.266 0.042 25.471 1.00 91.69 288 ASN A C 1
ATOM 2248 O O . ASN A 1 288 ? -3.440 0.856 25.056 1.00 91.69 288 ASN A O 1
ATOM 2252 N N . PHE A 1 289 ? -5.117 -0.603 24.671 1.00 92.31 289 PHE A N 1
ATOM 2253 C CA . PHE A 1 289 ? -5.237 -0.346 23.240 1.00 92.31 289 PHE A CA 1
ATOM 2254 C C . PHE A 1 289 ? -5.525 1.126 22.965 1.00 92.31 289 PHE A C 1
ATOM 2256 O O . PHE A 1 289 ? -4.814 1.755 22.184 1.00 92.31 289 PHE A O 1
ATOM 2263 N N . LYS A 1 290 ? -6.515 1.696 23.663 1.00 91.88 290 LYS A N 1
ATOM 2264 C CA . LYS A 1 290 ? -6.863 3.117 23.582 1.00 91.88 290 LYS A CA 1
ATOM 2265 C C . LYS A 1 290 ? -5.645 4.019 23.767 1.00 91.88 290 LYS A C 1
ATOM 2267 O O . LYS A 1 290 ? -5.398 4.869 22.921 1.00 91.88 290 LYS A O 1
ATOM 2272 N N . LYS A 1 291 ? -4.868 3.814 24.836 1.00 92.44 291 LYS A N 1
ATOM 2273 C CA . LYS A 1 291 ? -3.669 4.625 25.110 1.00 92.44 291 LYS A CA 1
ATOM 2274 C C . LYS A 1 291 ? -2.656 4.567 23.971 1.00 92.44 291 LYS A C 1
ATOM 2276 O O . LYS A 1 291 ? -2.069 5.589 23.645 1.00 92.44 291 LYS A O 1
ATOM 2281 N N . GLY A 1 292 ? -2.445 3.389 23.386 1.00 92.62 292 GLY A N 1
ATOM 2282 C CA . GLY A 1 292 ? -1.532 3.236 22.256 1.00 92.62 292 GLY A CA 1
ATOM 2283 C C . GLY A 1 292 ? -2.053 3.910 20.988 1.00 92.62 292 GLY A C 1
ATOM 2284 O O . GLY A 1 292 ? -1.297 4.571 20.286 1.00 92.62 292 GLY A O 1
ATOM 2285 N N . LEU A 1 293 ? -3.352 3.773 20.714 1.00 92.06 293 LEU A N 1
ATOM 2286 C CA . LEU A 1 293 ? -4.004 4.377 19.555 1.00 92.06 293 LEU A CA 1
ATOM 2287 C C . LEU A 1 293 ? -3.959 5.912 19.613 1.00 92.06 293 LEU A C 1
ATOM 2289 O O . LEU A 1 293 ? -3.528 6.557 18.660 1.00 92.06 293 LEU A O 1
ATOM 2293 N N . GLU A 1 294 ? -4.365 6.487 20.746 1.00 90.69 294 GLU A N 1
ATOM 2294 C CA . GLU A 1 294 ? -4.444 7.939 20.964 1.00 90.69 294 GLU A CA 1
ATOM 2295 C C . GLU A 1 294 ? -3.071 8.615 21.047 1.00 90.69 294 GLU A C 1
ATOM 2297 O O . GLU A 1 294 ? -2.972 9.824 20.885 1.00 90.69 294 GLU A O 1
ATOM 2302 N N . GLU A 1 295 ? -1.995 7.862 21.278 1.00 92.88 295 GLU A N 1
ATOM 2303 C CA . GLU A 1 295 ? -0.635 8.402 21.176 1.00 92.88 295 GLU A CA 1
ATOM 2304 C C . GLU A 1 295 ? -0.234 8.696 19.726 1.00 92.88 295 GLU A C 1
ATOM 2306 O O . GLU A 1 295 ? 0.615 9.551 19.478 1.00 92.88 295 GLU A O 1
ATOM 2311 N N . MET A 1 296 ? -0.823 7.974 18.770 1.00 91.25 296 MET A N 1
ATOM 2312 C CA . MET A 1 296 ? -0.497 8.112 17.355 1.00 91.25 296 MET A CA 1
ATOM 2313 C C . MET A 1 296 ? -1.487 9.022 16.631 1.00 91.25 296 MET A C 1
ATOM 2315 O O . MET A 1 296 ? -1.067 9.847 15.823 1.00 91.25 296 MET A O 1
ATOM 2319 N N . ILE A 1 297 ? -2.787 8.872 16.888 1.00 81.94 297 ILE A N 1
ATOM 2320 C CA . ILE A 1 297 ? -3.836 9.634 16.200 1.00 81.94 297 ILE A CA 1
ATOM 2321 C C . ILE A 1 297 ? -4.012 10.987 16.902 1.00 81.94 297 ILE A C 1
ATOM 2323 O O . ILE A 1 297 ? -4.463 11.026 18.045 1.00 81.94 297 ILE A O 1
ATOM 2327 N N . ASN A 1 298 ? -3.665 12.078 16.209 1.00 58.78 298 ASN A N 1
ATOM 2328 C CA . ASN A 1 298 ? -3.883 13.462 16.657 1.00 58.78 298 ASN A CA 1
ATOM 2329 C C . ASN A 1 298 ? -5.185 14.042 16.097 1.00 58.78 298 ASN A C 1
ATOM 2331 O O . ASN A 1 298 ? -5.392 13.928 14.867 1.00 58.78 298 ASN A O 1
#

pLDDT: mean 74.73, std 22.75, range [23.53, 97.06]

Mean predicted aligned error: 13.29 Å

Sequence (298 aa):
MKKTLLLCIPFAICLAFTGCSNSEKNQEQTTSSQVETTTVDTEVSTSAESAQADVDKSIEANITAIVPNAVLAVNDNNSLSVDLTDQYDESDKGYIGNFMYDCTRIIATSNFSEKYAGISLSYVSKKVFPVITVTDYKNAADYSTNLFCPGEDTNSVAAVKIMYNKLFYNRDINNKSGAEQKSEDDLWFYSSFPSSLPHKLSDSTYVINYRYDAKDTYSYGKTVGNDINTAVENLKPYLNNNSNTLTFDGFLIICLDGDSDTRYCEYELSKKEDGSWGVTTYNLKDDNFKKGLEEMIN